Protein AF-0000000080792164 (afdb_homodimer)

Radius of gyration: 20.44 Å; Cα contacts (8 Å, |Δi|>4): 812; chains: 2; bounding box: 46×58×45 Å

Secondary structure (DSSP, 8-state):
----HHHHHHHHHHTT--EEEEEEEEEEEEE-SSSEEEEEEEETTT--EE-EEEEPPTT--HHHHHHHHHHHHH--EEEEEEEEEEEEEEEEE-TTS-EEEEEEEEEEEEEEE------STTEEEEEEEETTS--TT--HHHHHHHHHHHH--SS-EEEEE-GGG-/----HHHHHHHHHHTT--EEEEEEEEEEEEE-SSSEEEEEEEETTT--EE-EEEEPPTT--HHHHHHHHHHHHH--EEEEEEEEEEEEEEEEE-TTS-EEEEEEEEEEEEEEE------STTEEEEEEEETTS--TT--HHHHHHHHHHHH--SS-EEEEE-GGG-

Sequence (332 aa):
MTTPDFVLRLRAAIGHDPLWLIGASAIVLRPGDTGQQVLLGKRSDSGRWSSIDGIVEPGEAPEETAVRECLEETELAVEVERLVMTGVLGPIRYPNGDVCSFVDHVFRCHVTGGRAGTGDRENTAVRWFGVDTLPADIDPVVVRRIRVAVENPREVVLAGRYPEYAMTTPDFVLRLRAAIGHDPLWLIGASAIVLRPGDTGQQVLLGKRSDSGRWSSIDGIVEPGEAPEETAVRECLEETELAVEVERLVMTGVLGPIRYPNGDVCSFVDHVFRCHVTGGRAGTGDRENTAVRWFGVDTLPADIDPVVVRRIRVAVENPREVVLAGRYPEYA

Solvent-accessible surface area (backbone atoms only — not comparable to full-atom values): 17506 Å² total; per-residue (Å²): 100,79,79,52,68,71,58,51,56,49,32,74,54,54,55,49,56,77,40,66,44,46,30,15,30,30,45,36,40,45,87,46,96,93,42,51,24,34,49,30,30,24,30,58,90,78,66,38,49,35,60,43,58,46,73,43,52,81,86,51,27,48,71,55,38,27,38,51,41,34,31,48,47,26,42,25,40,53,44,79,74,44,71,37,33,39,30,26,44,43,80,42,74,45,94,89,55,40,30,38,30,29,46,38,38,34,27,27,26,34,75,75,43,71,61,84,34,58,51,38,83,36,27,78,39,59,48,76,30,44,74,89,59,59,69,90,76,43,48,67,67,47,52,53,52,47,50,46,45,71,65,52,59,74,59,58,40,77,57,34,58,40,74,93,50,107,99,78,79,52,68,70,57,52,55,49,33,75,54,55,54,50,56,78,40,65,45,46,30,16,30,30,45,37,39,45,87,47,96,91,42,52,24,33,49,33,31,25,30,58,89,78,67,39,50,35,59,42,57,47,71,44,52,81,86,50,28,48,70,56,39,26,38,51,39,34,32,47,46,26,41,25,41,50,44,78,73,45,71,38,32,37,31,26,44,42,81,42,76,44,94,89,54,41,30,38,29,28,46,37,38,33,26,28,26,34,76,75,41,71,61,85,34,57,51,39,84,36,26,77,39,60,49,77,31,42,73,89,57,61,69,90,75,42,49,67,69,48,53,52,53,47,50,46,45,71,67,52,58,73,57,59,40,77,57,35,57,39,73,94,52,106

Nearest PDB structures (foldseek):
  5ggc-assembly1_A  TM=8.180E-01  e=9.522E-09  Mycolicibacterium smegmatis MC2 155
  6m6y-assembly1_A  TM=7.552E-01  e=6.613E-09  Mycolicibacterium smegmatis MC2 155
  5xd4-assembly1_A  TM=7.369E-01  e=3.210E-08  Mycolicibacterium smegmatis MC2 155
  4mpo-assembly3_C  TM=7.022E-01  e=1.299E-07  Chlamydia trachomatis L2/434/Bu
  1kt9-assembly1_A  TM=6.769E-01  e=2.880E-06  Caenorhabditis elegans

Organism: Propionibacterium freudenreichii subsp. shermanii (strain ATCC 9614 / DSM 4902 / CIP 103027 / NCIMB 8099 / CIRM-BIA1) (NCBI:txid754252)

pLDDT: mean 95.36, std 5.68, range [58.62, 98.94]

Foldseek 3Di:
DPDDPVVVVVCVPPPQPEDEFAKEFEFEWDADPVGIKTKWFQFPVPRATATQMDTADPPGDSQRVNQVSCCQAWVFGKHFPDFAAWEKDDQDADPVGHTYIYTYTQTYMYTDDDDTDGRDPRGPDMDIDHLVGDDPPHDVVRNVSSVRSVVVDPDRHYCYHDPVHD/DPDDPVVVVVCVPPPQPEDEFAKEFEFEWDADPVGIKTKWFQFPVPRATATQMDTADPPHDSQRVNQVSCCQAWVFGKHFPDFAAWEKDDQDADPVGHTYIYTYTQTYMYTDDDDTDGRDPRGPDMDIDHLVGDDPPHDVVRNVSSVRSVVVDPDRHYCYHDPVHD

Structure (mmCIF, N/CA/C/O backbone):
data_AF-0000000080792164-model_v1
#
loop_
_entity.id
_entity.type
_entity.pdbx_description
1 polymer 'NUDIX hydrolase'
#
loop_
_atom_site.group_PDB
_atom_site.id
_atom_site.type_symbol
_atom_site.label_atom_id
_atom_site.label_alt_id
_atom_site.label_comp_id
_atom_site.label_asym_id
_atom_site.label_entity_id
_atom_site.label_seq_id
_atom_site.pdbx_PDB_ins_code
_atom_site.Cartn_x
_atom_site.Cartn_y
_atom_site.Cartn_z
_atom_site.occupancy
_atom_site.B_iso_or_equiv
_atom_site.auth_seq_id
_atom_site.auth_comp_id
_atom_site.auth_asym_id
_atom_site.auth_atom_id
_atom_site.pdbx_PDB_model_num
ATOM 1 N N . MET A 1 1 ? 8.992 16.219 10.5 1 58.69 1 MET A N 1
ATOM 2 C CA . MET A 1 1 ? 9.477 14.914 10.945 1 58.69 1 MET A CA 1
ATOM 3 C C . MET A 1 1 ? 10.836 14.609 10.336 1 58.69 1 MET A C 1
ATOM 5 O O . MET A 1 1 ? 11.133 15.023 9.211 1 58.69 1 MET A O 1
ATOM 9 N N . THR A 1 2 ? 11.695 14.25 11.234 1 74.75 2 THR A N 1
ATOM 10 C CA . THR A 1 2 ? 13.039 13.828 10.836 1 74.75 2 THR A CA 1
ATOM 11 C C . THR A 1 2 ? 12.969 12.664 9.852 1 74.75 2 THR A C 1
ATOM 13 O O . THR A 1 2 ? 12.023 11.867 9.883 1 74.75 2 THR A O 1
ATOM 16 N N . THR A 1 3 ? 13.664 12.781 8.688 1 89.56 3 THR A N 1
ATOM 17 C CA . THR A 1 3 ? 13.82 11.664 7.758 1 89.56 3 THR A CA 1
ATOM 18 C C . THR A 1 3 ? 14.055 10.359 8.516 1 89.56 3 THR A C 1
ATOM 20 O O . THR A 1 3 ? 14.898 10.297 9.406 1 89.56 3 THR A O 1
ATOM 23 N N . PRO A 1 4 ? 13.227 9.375 8.281 1 94.56 4 PRO A N 1
ATOM 24 C CA . PRO A 1 4 ? 13.422 8.102 8.969 1 94.56 4 PRO A CA 1
ATOM 25 C C . PRO A 1 4 ? 14.836 7.547 8.797 1 94.56 4 PRO A C 1
ATOM 27 O O . PRO A 1 4 ? 15.453 7.738 7.75 1 94.56 4 PRO A O 1
ATOM 30 N N . ASP A 1 5 ? 15.289 6.781 9.812 1 95.25 5 ASP A N 1
ATOM 31 C CA . ASP A 1 5 ? 16.641 6.246 9.844 1 95.25 5 ASP A CA 1
ATOM 32 C C . ASP A 1 5 ? 16.922 5.359 8.633 1 95.25 5 ASP A C 1
ATOM 34 O O . ASP A 1 5 ? 18.016 5.391 8.07 1 95.25 5 ASP A O 1
ATOM 38 N N . PHE A 1 6 ? 16.016 4.523 8.219 1 96.94 6 PHE A N 1
ATOM 39 C CA . PHE A 1 6 ? 16.281 3.611 7.113 1 96.94 6 PHE A CA 1
ATOM 40 C C . PHE A 1 6 ? 16.469 4.379 5.809 1 96.94 6 PHE A C 1
ATOM 42 O O . PHE A 1 6 ? 17.219 3.949 4.934 1 96.94 6 PHE A O 1
ATOM 49 N N . VAL A 1 7 ? 15.75 5.469 5.641 1 97.5 7 VAL A N 1
ATOM 50 C CA . VAL A 1 7 ? 15.938 6.316 4.465 1 97.5 7 VAL A CA 1
ATOM 51 C C . VAL A 1 7 ? 17.328 6.926 4.48 1 97.5 7 VAL A C 1
ATOM 53 O O . VAL A 1 7 ? 18.016 6.938 3.457 1 97.5 7 VAL A O 1
ATOM 56 N N . LEU A 1 8 ? 17.75 7.43 5.688 1 97 8 LEU A N 1
ATOM 57 C CA . LEU A 1 8 ? 19.078 8.016 5.816 1 97 8 LEU A CA 1
ATOM 58 C C . LEU A 1 8 ? 20.156 6.992 5.465 1 97 8 LEU A C 1
ATOM 60 O O . LEU A 1 8 ? 21.141 7.328 4.82 1 97 8 LEU A O 1
ATOM 64 N N . ARG A 1 9 ? 19.953 5.77 5.871 1 96.69 9 ARG A N 1
ATOM 65 C CA . ARG A 1 9 ? 20.906 4.707 5.559 1 96.69 9 ARG A CA 1
ATOM 66 C C . ARG A 1 9 ? 20.969 4.465 4.055 1 96.69 9 ARG A C 1
ATOM 68 O O . ARG A 1 9 ? 22.062 4.293 3.496 1 96.69 9 ARG A O 1
ATOM 75 N N . LEU A 1 10 ? 19.844 4.445 3.393 1 97.38 10 LEU A N 1
ATOM 76 C CA . LEU A 1 10 ? 19.812 4.277 1.943 1 97.38 10 LEU A CA 1
ATOM 77 C C . LEU A 1 10 ? 20.5 5.449 1.248 1 97.38 10 LEU A C 1
ATOM 79 O O . LEU A 1 10 ? 21.281 5.25 0.314 1 97.38 10 LEU A O 1
ATOM 83 N N . ARG A 1 11 ? 20.234 6.648 1.769 1 97.62 11 ARG A N 1
ATOM 84 C CA . ARG A 1 11 ? 20.812 7.844 1.171 1 97.62 11 ARG A CA 1
ATOM 85 C C . ARG A 1 11 ? 22.344 7.832 1.288 1 97.62 11 ARG A C 1
ATOM 87 O O . ARG A 1 11 ? 23.047 8.273 0.377 1 97.62 11 ARG A O 1
ATOM 94 N N . ALA A 1 12 ? 22.844 7.344 2.387 1 97.5 12 ALA A N 1
ATOM 95 C CA . ALA A 1 12 ? 24.297 7.246 2.582 1 97.5 12 ALA A CA 1
ATOM 96 C C . ALA A 1 12 ? 24.938 6.379 1.502 1 97.5 12 ALA A C 1
ATOM 98 O O . ALA A 1 12 ? 26.078 6.605 1.114 1 97.5 12 ALA A O 1
ATOM 99 N N . ALA A 1 13 ? 24.141 5.492 0.968 1 97.25 13 ALA A N 1
ATOM 100 C CA . ALA A 1 13 ? 24.688 4.523 0.015 1 97.25 13 ALA A CA 1
ATOM 101 C C . ALA A 1 13 ? 24.438 4.973 -1.422 1 97.25 13 ALA A C 1
ATOM 103 O O . ALA A 1 13 ? 25.281 4.762 -2.299 1 97.25 13 ALA A O 1
ATOM 104 N N . ILE A 1 14 ? 23.328 5.688 -1.708 1 97.38 14 ILE A N 1
ATOM 105 C CA . ILE A 1 14 ? 22.969 5.883 -3.105 1 97.38 14 ILE A CA 1
ATOM 106 C C . ILE A 1 14 ? 22.906 7.375 -3.424 1 97.38 14 ILE A C 1
ATOM 108 O O . ILE A 1 14 ? 22.578 7.766 -4.543 1 97.38 14 ILE A O 1
ATOM 112 N N . GLY A 1 15 ? 23.172 8.172 -2.439 1 97.31 15 GLY A N 1
ATOM 113 C CA . GLY A 1 15 ? 23.078 9.609 -2.637 1 97.31 15 GLY A CA 1
ATOM 114 C C . GLY A 1 15 ? 21.656 10.086 -2.869 1 97.31 15 GLY A C 1
ATOM 115 O O . GLY A 1 15 ? 20.766 9.781 -2.084 1 97.31 15 GLY A O 1
ATOM 116 N N . HIS A 1 16 ? 21.5 10.789 -3.982 1 97.31 16 HIS A N 1
ATOM 117 C CA . HIS A 1 16 ? 20.203 11.414 -4.246 1 97.31 16 HIS A CA 1
ATOM 118 C C . HIS A 1 16 ? 19.422 10.633 -5.289 1 97.31 16 HIS A C 1
ATOM 120 O O . HIS A 1 16 ? 18.406 11.125 -5.801 1 97.31 16 HIS A O 1
ATOM 126 N N . ASP A 1 17 ? 19.844 9.406 -5.602 1 96.75 17 ASP A N 1
ATOM 127 C CA . ASP A 1 17 ? 19.109 8.578 -6.555 1 96.75 17 ASP A CA 1
ATOM 128 C C . ASP A 1 17 ? 17.672 8.367 -6.098 1 96.75 17 ASP A C 1
ATOM 130 O O . ASP A 1 17 ? 17.391 8.367 -4.898 1 96.75 17 ASP A O 1
ATOM 134 N N . PRO A 1 18 ? 16.766 8.18 -7.012 1 97.62 18 PRO A N 1
ATOM 135 C CA . PRO A 1 18 ? 15.336 8.07 -6.68 1 97.62 18 PRO A CA 1
ATOM 136 C C . PRO A 1 18 ? 15.047 6.922 -5.711 1 97.62 18 PRO A C 1
ATOM 138 O O . PRO A 1 18 ? 15.625 5.84 -5.84 1 97.62 18 PRO A O 1
ATOM 141 N N . LEU A 1 19 ? 14.211 7.273 -4.738 1 98.19 19 LEU A N 1
ATOM 142 C CA . LEU A 1 19 ? 13.719 6.258 -3.814 1 98.19 19 LEU A CA 1
ATOM 143 C C . LEU A 1 19 ? 12.227 6.008 -4.023 1 98.19 19 LEU A C 1
ATOM 145 O O . LEU A 1 19 ? 11.461 6.945 -4.254 1 98.19 19 LEU A O 1
ATOM 149 N N . TRP A 1 20 ? 11.797 4.793 -4.008 1 98.56 20 TRP A N 1
ATOM 150 C CA . TRP A 1 20 ? 10.43 4.285 -4.07 1 98.56 20 TRP A CA 1
ATOM 151 C C . TRP A 1 20 ? 9.961 3.818 -2.697 1 98.56 20 TRP A C 1
ATOM 153 O O . TRP A 1 20 ? 10.43 2.801 -2.184 1 98.56 20 TRP A O 1
ATOM 163 N N . LEU A 1 21 ? 9.047 4.617 -2.117 1 98.69 21 LEU A N 1
ATOM 164 C CA . LEU A 1 21 ? 8.758 4.484 -0.693 1 98.69 21 LEU A CA 1
ATOM 165 C C . LEU A 1 21 ? 7.27 4.277 -0.457 1 98.69 21 LEU A C 1
ATOM 167 O O . LEU A 1 21 ? 6.477 4.293 -1.402 1 98.69 21 LEU A O 1
ATOM 171 N N . ILE A 1 22 ? 6.883 4.039 0.758 1 98.88 22 ILE A N 1
ATOM 172 C CA . ILE A 1 22 ? 5.508 3.812 1.19 1 98.88 22 ILE A CA 1
ATOM 173 C C . ILE A 1 22 ? 5.055 4.961 2.086 1 98.88 22 ILE A C 1
ATOM 175 O O . ILE A 1 22 ? 5.73 5.305 3.059 1 98.88 22 ILE A O 1
ATOM 179 N N . GLY A 1 23 ? 3.973 5.57 1.693 1 98.62 23 GLY A N 1
ATOM 180 C CA . GLY A 1 23 ? 3.428 6.664 2.48 1 98.62 23 GLY A CA 1
ATOM 181 C C . GLY A 1 23 ? 2.092 6.336 3.117 1 98.62 23 GLY A C 1
ATOM 182 O O . GLY A 1 23 ? 1.344 5.5 2.604 1 98.62 23 GLY A O 1
ATOM 183 N N . ALA A 1 24 ? 1.758 6.922 4.203 1 98.81 24 ALA A N 1
ATOM 184 C CA . ALA A 1 24 ? 0.463 6.887 4.879 1 98.81 24 ALA A CA 1
ATOM 185 C C . ALA A 1 24 ? -0.052 8.297 5.156 1 98.81 24 ALA A C 1
ATOM 187 O O . ALA A 1 24 ? 0.701 9.156 5.609 1 98.81 24 ALA A O 1
ATOM 188 N N . SER A 1 25 ? -1.26 8.523 4.867 1 98.75 25 SER A N 1
ATOM 189 C CA . SER A 1 25 ? -1.912 9.812 5.09 1 98.75 25 SER A CA 1
ATOM 190 C C . SER A 1 25 ? -3.178 9.656 5.922 1 98.75 25 SER A C 1
ATOM 192 O O . SER A 1 25 ? -4.047 8.844 5.594 1 98.75 25 SER A O 1
ATOM 194 N N . ALA A 1 26 ? -3.311 10.344 6.957 1 98.88 26 ALA A N 1
ATOM 195 C CA . ALA A 1 26 ? -4.484 10.328 7.824 1 98.88 26 ALA A CA 1
ATOM 196 C C . ALA A 1 26 ? -5.371 11.539 7.562 1 98.88 26 ALA A C 1
ATOM 198 O O . ALA A 1 26 ? -4.934 12.688 7.719 1 98.88 26 ALA A O 1
ATOM 199 N N . ILE A 1 27 ? -6.539 11.32 7.133 1 98.94 27 ILE A N 1
ATOM 200 C CA . ILE A 1 27 ? -7.562 12.352 7.07 1 98.94 27 ILE A CA 1
ATOM 201 C C . ILE A 1 27 ? -8.453 12.273 8.312 1 98.94 27 ILE A C 1
ATOM 203 O O . ILE A 1 27 ? -9.359 11.438 8.375 1 98.94 27 ILE A O 1
ATOM 207 N N . VAL A 1 28 ? -8.156 13.133 9.227 1 98.88 28 VAL A N 1
ATOM 208 C CA . VAL A 1 28 ? -8.844 13.125 10.516 1 98.88 28 VAL A CA 1
ATOM 209 C C . VAL A 1 28 ? -10.062 14.047 10.469 1 98.88 28 VAL A C 1
ATOM 211 O O . VAL A 1 28 ? -9.922 15.258 10.266 1 98.88 28 VAL A O 1
ATOM 214 N N . LEU A 1 29 ? -11.188 13.492 10.641 1 98.75 29 LEU A N 1
ATOM 215 C CA . LEU A 1 29 ? -12.445 14.227 10.516 1 98.75 29 LEU A CA 1
ATOM 216 C C . LEU A 1 29 ? -13.172 14.289 11.852 1 98.75 29 LEU A C 1
ATOM 218 O O . LEU A 1 29 ? -13.047 13.375 12.68 1 98.75 29 LEU A O 1
ATOM 222 N N . ARG A 1 30 ? -13.859 15.289 12.023 1 97.75 30 ARG A N 1
ATOM 223 C CA . ARG A 1 30 ? -14.758 15.422 13.164 1 97.75 30 ARG A CA 1
ATOM 224 C C . ARG A 1 30 ? -16 16.234 12.789 1 97.75 30 ARG A C 1
ATOM 226 O O . ARG A 1 30 ? -15.984 17 11.828 1 97.75 30 ARG A O 1
ATOM 233 N N . PRO A 1 31 ? -17.078 16 13.547 1 96.44 31 PRO A N 1
ATOM 234 C CA . PRO A 1 31 ? -18.234 16.875 13.328 1 96.44 31 PRO A CA 1
ATOM 235 C C . PRO A 1 31 ? -18 18.297 13.797 1 96.44 31 PRO A C 1
ATOM 237 O O . PRO A 1 31 ? -17.344 18.531 14.812 1 96.44 31 PRO A O 1
ATOM 240 N N . GLY A 1 32 ? -18.391 19.297 12.961 1 93.75 32 GLY A N 1
ATOM 241 C CA . GLY A 1 32 ? -18.391 20.703 13.344 1 93.75 32 GLY A CA 1
ATOM 242 C C . GLY A 1 32 ? -19.766 21.328 13.367 1 93.75 32 GLY A C 1
ATOM 243 O O . GLY A 1 32 ? -20.766 20.656 13.078 1 93.75 32 GLY A O 1
ATOM 244 N N . ASP A 1 33 ? -19.781 22.562 13.734 1 90.94 33 ASP A N 1
ATOM 245 C CA . ASP A 1 33 ? -21.047 23.266 13.883 1 90.94 33 ASP A CA 1
ATOM 246 C C . ASP A 1 33 ? -21.766 23.391 12.539 1 90.94 33 ASP A C 1
ATOM 248 O O . ASP A 1 33 ? -22.984 23.281 12.469 1 90.94 33 ASP A O 1
ATOM 252 N N . THR A 1 34 ? -21.047 23.609 11.43 1 91.44 34 THR A N 1
ATOM 253 C CA . THR A 1 34 ? -21.656 23.875 10.133 1 91.44 34 THR A CA 1
ATOM 254 C C . THR A 1 34 ? -21.406 22.719 9.172 1 91.44 34 THR A C 1
ATOM 256 O O . THR A 1 34 ? -21.781 22.781 7.996 1 91.44 34 THR A O 1
ATOM 259 N N . GLY A 1 35 ? -20.766 21.734 9.664 1 93.94 35 GLY A N 1
ATOM 260 C CA . GLY A 1 35 ? -20.438 20.594 8.828 1 93.94 35 GLY A CA 1
ATOM 261 C C . GLY A 1 35 ? -19.172 19.875 9.281 1 93.94 35 GLY A C 1
ATOM 262 O O . GLY A 1 35 ? -18.625 20.188 10.336 1 93.94 35 GLY A O 1
ATOM 263 N N . GLN A 1 36 ? -18.766 18.969 8.508 1 97.19 36 GLN A N 1
ATOM 264 C CA . GLN A 1 36 ? -17.578 18.188 8.852 1 97.19 36 GLN A CA 1
ATOM 265 C C . GLN A 1 36 ? -16.312 19.031 8.773 1 97.19 36 GLN A C 1
ATOM 267 O O . GLN A 1 36 ? -16.172 19.875 7.898 1 97.19 36 GLN A O 1
ATOM 272 N N . GLN A 1 37 ? -15.438 18.766 9.688 1 98.5 37 GLN A N 1
ATOM 273 C CA . GLN A 1 37 ? -14.141 19.438 9.695 1 98.5 37 GLN A CA 1
ATOM 274 C C . GLN A 1 37 ? -13 18.438 9.5 1 98.5 37 GLN A C 1
ATOM 276 O O . GLN A 1 37 ? -13.156 17.25 9.797 1 98.5 37 GLN A O 1
ATOM 281 N N . VAL A 1 38 ? -11.922 18.922 8.984 1 98.75 38 VAL A N 1
ATOM 282 C CA . VAL A 1 38 ? -10.719 18.125 8.773 1 98.75 38 VAL A CA 1
ATOM 283 C C . VAL A 1 38 ? -9.531 18.781 9.461 1 98.75 38 VAL A C 1
ATOM 285 O O . VAL A 1 38 ? -9.398 20.016 9.445 1 98.75 38 VAL A O 1
ATOM 288 N N . LEU A 1 39 ? -8.656 17.984 10.102 1 98.44 39 LEU A N 1
ATOM 289 C CA . LEU A 1 39 ? -7.43 18.453 10.734 1 98.44 39 LEU A CA 1
ATOM 290 C C . LEU A 1 39 ? -6.316 18.609 9.703 1 98.44 39 LEU A C 1
ATOM 292 O O . LEU A 1 39 ? -6.043 17.703 8.93 1 98.44 39 LEU A O 1
ATOM 296 N N . LEU A 1 40 ? -5.727 19.797 9.633 1 98.12 40 LEU A N 1
ATOM 297 C CA . LEU A 1 40 ? -4.57 20.031 8.781 1 98.12 40 LEU A CA 1
ATOM 298 C C . LEU A 1 40 ? -3.396 20.578 9.586 1 98.12 40 LEU A C 1
ATOM 300 O O . LEU A 1 40 ? -3.594 21.219 10.625 1 98.12 40 LEU A O 1
ATOM 304 N N . GLY A 1 41 ? -2.229 20.266 9.141 1 96.31 41 GLY A N 1
ATOM 305 C CA . GLY A 1 41 ? -1.003 20.859 9.664 1 96.31 41 GLY A CA 1
ATOM 306 C C . GLY A 1 41 ? -0.326 21.797 8.688 1 96.31 41 GLY A C 1
ATOM 307 O O . GLY A 1 41 ? -0.286 21.531 7.488 1 96.31 41 GLY A O 1
ATOM 308 N N . LYS A 1 42 ? 0.159 22.859 9.227 1 95.06 42 LYS A N 1
ATOM 309 C CA . LYS A 1 42 ? 0.95 23.781 8.414 1 95.06 42 LYS A CA 1
ATOM 310 C C . LYS A 1 42 ? 2.418 23.359 8.391 1 95.06 42 LYS A C 1
ATOM 312 O O . LYS A 1 42 ? 3.113 23.453 9.406 1 95.06 42 LYS A O 1
ATOM 317 N N . ARG A 1 43 ? 2.871 22.984 7.191 1 91.56 43 ARG A N 1
ATOM 318 C CA . ARG A 1 43 ? 4.227 22.469 7.066 1 91.56 43 ARG A CA 1
ATOM 319 C C . ARG A 1 43 ? 5.262 23.547 7.348 1 91.56 43 ARG A C 1
ATOM 321 O O . ARG A 1 43 ? 5.145 24.672 6.852 1 91.56 43 ARG A O 1
ATOM 328 N N . SER A 1 44 ? 6.32 23.172 8.062 1 89.69 44 SER A N 1
ATOM 329 C CA . SER A 1 44 ? 7.375 24.109 8.422 1 89.69 44 SER A CA 1
ATOM 330 C C . SER A 1 44 ? 8.25 24.453 7.219 1 89.69 44 SER A C 1
ATOM 332 O O . SER A 1 44 ? 8.789 25.547 7.125 1 89.69 44 SER A O 1
ATOM 334 N N . ASP A 1 45 ? 8.375 23.516 6.332 1 84.44 45 ASP A N 1
ATOM 335 C CA . ASP A 1 45 ? 9.32 23.672 5.227 1 84.44 45 ASP A CA 1
ATOM 336 C C . ASP A 1 45 ? 8.703 24.5 4.102 1 84.44 45 ASP A C 1
ATOM 338 O O . ASP A 1 45 ? 9.414 25.188 3.365 1 84.44 45 ASP A O 1
ATOM 342 N N . SER A 1 46 ? 7.398 24.469 3.93 1 86 46 SER A N 1
ATOM 343 C CA . SER A 1 46 ? 6.777 25.109 2.777 1 86 46 SER A CA 1
ATOM 344 C C . SER A 1 46 ? 5.781 26.188 3.215 1 86 46 SER A C 1
ATOM 346 O O . SER A 1 46 ? 5.402 27.047 2.422 1 86 46 SER A O 1
ATOM 348 N N . GLY A 1 47 ? 5.262 26 4.469 1 90 47 GLY A N 1
ATOM 349 C CA . GLY A 1 47 ? 4.242 26.906 4.965 1 90 47 GLY A CA 1
ATOM 350 C C . GLY A 1 47 ? 2.855 26.594 4.43 1 90 47 GLY A C 1
ATOM 351 O O . GLY A 1 47 ? 1.923 27.391 4.613 1 90 47 GLY A O 1
ATOM 352 N N . ARG A 1 48 ? 2.77 25.484 3.797 1 92.94 48 ARG A N 1
ATOM 353 C CA . ARG A 1 48 ? 1.483 25.094 3.229 1 92.94 48 ARG A CA 1
ATOM 354 C C . ARG A 1 48 ? 0.745 24.141 4.156 1 92.94 48 ARG A C 1
ATOM 356 O O . ARG A 1 48 ? 1.37 23.328 4.855 1 92.94 48 ARG A O 1
ATOM 363 N N . TRP A 1 49 ? -0.558 24.281 4.121 1 96.25 49 TRP A N 1
ATOM 364 C CA . TRP A 1 49 ? -1.383 23.328 4.863 1 96.25 49 TRP A CA 1
ATOM 365 C C . TRP A 1 49 ? -1.445 21.984 4.145 1 96.25 49 TRP A C 1
ATOM 367 O O . TRP A 1 49 ? -1.554 21.922 2.918 1 96.25 49 TRP A O 1
ATOM 377 N N . SER A 1 50 ? -1.364 20.953 4.914 1 96.69 50 SER A N 1
ATOM 378 C CA . SER A 1 50 ? -1.39 19.609 4.359 1 96.69 50 SER A CA 1
ATOM 379 C C . SER A 1 50 ? -2.051 18.625 5.324 1 96.69 50 SER A C 1
ATOM 381 O O . SER A 1 50 ? -2.266 18.953 6.492 1 96.69 50 SER A O 1
ATOM 383 N N . SER A 1 51 ? -2.449 17.484 4.812 1 97.56 51 SER A N 1
ATOM 384 C CA . SER A 1 51 ? -2.906 16.406 5.68 1 97.56 51 SER A CA 1
ATOM 385 C C . SER A 1 51 ? -1.768 15.875 6.547 1 97.56 51 SER A C 1
ATOM 387 O O . SER A 1 51 ? -0.608 16.25 6.352 1 97.56 51 SER A O 1
ATOM 389 N N . ILE A 1 52 ? -2.086 15.109 7.547 1 97.31 52 ILE A N 1
ATOM 390 C CA . ILE A 1 52 ? -1.097 14.445 8.391 1 97.31 52 ILE A CA 1
ATOM 391 C C . ILE A 1 52 ? -0.565 13.203 7.684 1 97.31 52 ILE A C 1
ATOM 393 O O . ILE A 1 52 ? -1.32 12.266 7.41 1 97.31 52 ILE A O 1
ATOM 397 N N . ASP A 1 53 ? 0.668 13.219 7.375 1 96.31 53 ASP A N 1
ATOM 398 C CA . ASP A 1 53 ? 1.239 12.148 6.562 1 96.31 53 ASP A CA 1
ATOM 399 C C . ASP A 1 53 ? 2.623 11.75 7.07 1 96.31 53 ASP A C 1
ATOM 401 O O . ASP A 1 53 ? 3.221 12.461 7.883 1 96.31 53 ASP A O 1
ATOM 405 N N . GLY A 1 54 ? 3.145 10.633 6.566 1 96.69 54 GLY A N 1
ATOM 406 C CA . GLY A 1 54 ? 4.508 10.219 6.852 1 96.69 54 GLY A CA 1
ATOM 407 C C . GLY A 1 54 ? 4.922 8.969 6.094 1 96.69 54 GLY A C 1
ATOM 408 O O . GLY A 1 54 ? 4.102 8.359 5.402 1 96.69 54 GLY A O 1
ATOM 409 N N . ILE A 1 55 ? 6.152 8.711 6.191 1 98.19 55 ILE A N 1
ATOM 410 C CA . ILE A 1 55 ? 6.734 7.527 5.559 1 98.19 55 ILE A CA 1
ATOM 411 C C . ILE A 1 55 ? 6.516 6.305 6.449 1 98.19 55 ILE A C 1
ATOM 413 O O . ILE A 1 55 ? 6.695 6.379 7.668 1 98.19 55 ILE A O 1
ATOM 417 N N . VAL A 1 56 ? 6.086 5.223 5.875 1 98.75 56 VAL A N 1
ATOM 418 C CA . VAL A 1 56 ? 5.891 3.973 6.602 1 98.75 56 VAL A CA 1
ATOM 419 C C . VAL A 1 56 ? 7.242 3.328 6.898 1 98.75 56 VAL A C 1
ATOM 421 O O . VAL A 1 56 ? 8.016 3.051 5.98 1 98.75 56 VAL A O 1
ATOM 424 N N . GLU A 1 57 ? 7.535 3.1 8.148 1 97.94 57 GLU A N 1
ATOM 425 C CA . GLU A 1 57 ? 8.797 2.486 8.539 1 97.94 57 GLU A CA 1
ATOM 426 C C . GLU A 1 57 ? 8.789 0.983 8.281 1 97.94 57 GLU A C 1
ATOM 428 O O . GLU A 1 57 ? 7.734 0.348 8.328 1 97.94 57 GLU A O 1
ATOM 433 N N . PRO A 1 58 ? 9.953 0.461 8.016 1 97.56 58 PRO A N 1
ATOM 434 C CA . PRO A 1 58 ? 10.008 -0.982 7.777 1 97.56 58 PRO A CA 1
ATOM 435 C C . PRO A 1 58 ? 9.367 -1.796 8.898 1 97.56 58 PRO A C 1
ATOM 437 O O . PRO A 1 58 ? 9.68 -1.582 10.07 1 97.56 58 PRO A O 1
ATOM 440 N N . GLY A 1 59 ? 8.43 -2.697 8.492 1 96.31 59 GLY A N 1
ATOM 441 C CA . GLY A 1 59 ? 7.789 -3.57 9.461 1 96.31 59 GLY A CA 1
ATOM 442 C C . GLY A 1 59 ? 6.508 -2.99 10.031 1 96.31 59 GLY A C 1
ATOM 443 O O . GLY A 1 59 ? 5.738 -3.695 10.688 1 96.31 59 GLY A O 1
ATOM 444 N N . GLU A 1 60 ? 6.266 -1.775 9.82 1 97.38 60 GLU A N 1
ATOM 445 C CA . GLU A 1 60 ? 5.059 -1.099 10.297 1 97.38 60 GLU A CA 1
ATOM 446 C C . GLU A 1 60 ? 3.949 -1.155 9.25 1 97.38 60 GLU A C 1
ATOM 448 O O . GLU A 1 60 ? 4.199 -0.953 8.062 1 97.38 60 GLU A O 1
ATOM 453 N N . ALA A 1 61 ? 2.758 -1.482 9.734 1 98.56 61 ALA A N 1
ATOM 454 C CA . ALA A 1 61 ? 1.636 -1.393 8.805 1 98.56 61 ALA A CA 1
ATOM 455 C C . ALA A 1 61 ? 1.258 0.062 8.539 1 98.56 61 ALA A C 1
ATOM 457 O O . ALA A 1 61 ? 1.343 0.905 9.438 1 98.56 61 ALA A O 1
ATOM 458 N N . PRO A 1 62 ? 0.802 0.387 7.324 1 98.88 62 PRO A N 1
ATOM 459 C CA . PRO A 1 62 ? 0.483 1.778 6.992 1 98.88 62 PRO A CA 1
ATOM 460 C C . PRO A 1 62 ? -0.535 2.393 7.953 1 98.88 62 PRO A C 1
ATOM 462 O O . PRO A 1 62 ? -0.436 3.576 8.289 1 98.88 62 PRO A O 1
ATOM 465 N N . GLU A 1 63 ? -1.505 1.587 8.398 1 98.88 63 GLU A N 1
ATOM 466 C CA . GLU A 1 63 ? -2.506 2.123 9.312 1 98.88 63 GLU A CA 1
ATOM 467 C C . GLU A 1 63 ? -1.882 2.486 10.656 1 98.88 63 GLU A C 1
ATOM 469 O O . GLU A 1 63 ? -2.316 3.436 11.312 1 98.88 63 GLU A O 1
ATOM 474 N N . GLU A 1 64 ? -0.878 1.723 11.07 1 98.69 64 GLU A N 1
ATOM 475 C CA . GLU A 1 64 ? -0.154 2.045 12.297 1 98.69 64 GLU A CA 1
ATOM 476 C C . GLU A 1 64 ? 0.646 3.334 12.148 1 98.69 64 GLU A C 1
ATOM 478 O O . GLU A 1 64 ? 0.731 4.133 13.078 1 98.69 64 GLU A O 1
ATOM 483 N N . THR A 1 65 ? 1.205 3.498 11 1 98.56 65 THR A N 1
ATOM 484 C CA . THR A 1 65 ? 1.947 4.719 10.711 1 98.56 65 THR A CA 1
ATOM 485 C C . THR A 1 65 ? 1.029 5.938 10.766 1 98.56 65 THR A C 1
ATOM 487 O O . THR A 1 65 ? 1.396 6.969 11.336 1 98.56 65 THR A O 1
ATOM 490 N N . ALA A 1 66 ? -0.194 5.816 10.18 1 98.69 66 ALA A N 1
ATOM 491 C CA . ALA A 1 66 ? -1.153 6.918 10.203 1 98.69 66 ALA A CA 1
ATOM 492 C C . ALA A 1 66 ? -1.452 7.355 11.633 1 98.69 66 ALA A C 1
ATOM 494 O O . ALA A 1 66 ? -1.443 8.555 11.938 1 98.69 66 ALA A O 1
ATOM 495 N N . VAL A 1 67 ? -1.632 6.383 12.484 1 98.69 67 VAL A N 1
ATOM 496 C CA . VAL A 1 67 ? -1.951 6.66 13.883 1 98.69 67 VAL A CA 1
ATOM 497 C C . VAL A 1 67 ? -0.742 7.285 14.57 1 98.69 67 VAL A C 1
ATOM 499 O O . VAL A 1 67 ? -0.87 8.305 15.258 1 98.69 67 VAL A O 1
ATOM 502 N N . ARG A 1 68 ? 0.458 6.711 14.391 1 97.75 68 ARG A N 1
ATOM 503 C CA . ARG A 1 68 ? 1.688 7.203 15 1 97.75 68 ARG A CA 1
ATOM 504 C C . ARG A 1 68 ? 1.98 8.633 14.57 1 97.75 68 ARG A C 1
ATOM 506 O O . ARG A 1 68 ? 2.289 9.492 15.398 1 97.75 68 ARG A O 1
ATOM 51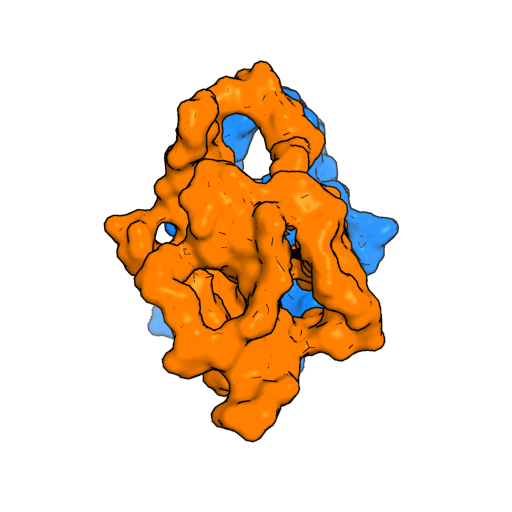3 N N . GLU A 1 69 ? 1.863 8.914 13.25 1 97.5 69 GLU A N 1
ATOM 514 C CA . GLU A 1 69 ? 2.162 10.242 12.719 1 97.5 69 GLU A CA 1
ATOM 515 C C . GLU A 1 69 ? 1.192 11.289 13.266 1 97.5 69 GLU A C 1
ATOM 517 O O . GLU A 1 69 ? 1.574 12.438 13.5 1 97.5 69 GLU A O 1
ATOM 522 N N . CYS A 1 70 ? -0.109 10.906 13.422 1 97.62 70 CYS A N 1
ATOM 523 C CA . CYS A 1 70 ? -1.074 11.836 13.992 1 97.62 70 CYS A CA 1
ATOM 524 C C . CYS A 1 70 ? -0.675 12.234 15.406 1 97.62 70 CYS A C 1
ATOM 526 O O . CYS A 1 70 ? -0.719 13.414 15.766 1 97.62 70 CYS A O 1
ATOM 528 N N . LEU A 1 71 ? -0.25 11.219 16.188 1 97.12 71 LEU A N 1
ATOM 529 C CA . LEU A 1 71 ? 0.179 11.508 17.547 1 97.12 71 LEU A CA 1
ATOM 530 C C . LEU A 1 71 ? 1.431 12.375 17.547 1 97.12 71 LEU A C 1
ATOM 532 O O . LEU A 1 71 ? 1.5 13.367 18.281 1 97.12 71 LEU A O 1
ATOM 536 N N . GLU A 1 72 ? 2.445 12.055 16.75 1 95.81 72 GLU A N 1
ATOM 537 C CA . GLU A 1 72 ? 3.725 12.75 16.703 1 95.81 72 GLU A CA 1
ATOM 538 C C . GLU A 1 72 ? 3.551 14.188 16.203 1 95.81 72 GLU A C 1
ATOM 540 O O . GLU A 1 72 ? 4.152 15.117 16.75 1 95.81 72 GLU A O 1
ATOM 545 N N . GLU A 1 73 ? 2.666 14.383 15.203 1 95.81 73 GLU A N 1
ATOM 546 C CA . GLU A 1 73 ? 2.586 15.68 14.531 1 95.81 73 GLU A CA 1
ATOM 547 C C . GLU A 1 73 ? 1.546 16.578 15.188 1 95.81 73 GLU A C 1
ATOM 549 O O . GLU A 1 73 ? 1.647 17.812 15.125 1 95.81 73 GLU A O 1
ATOM 554 N N . THR A 1 74 ? 0.46 16 15.875 1 96.25 74 THR A N 1
ATOM 555 C CA . THR A 1 74 ? -0.676 16.828 16.281 1 96.25 74 THR A CA 1
ATOM 556 C C . THR A 1 74 ? -1.022 16.578 17.75 1 96.25 74 THR A C 1
ATOM 558 O O . THR A 1 74 ? -1.878 17.266 18.312 1 96.25 74 THR A O 1
ATOM 561 N N . GLU A 1 75 ? -0.404 15.555 18.406 1 95.69 75 GLU A N 1
ATOM 562 C CA . GLU A 1 75 ? -0.642 15.18 19.797 1 95.69 75 GLU A CA 1
ATOM 563 C C . GLU A 1 75 ? -2.023 14.555 19.969 1 95.69 75 GLU A C 1
ATOM 565 O O . GLU A 1 75 ? -2.475 14.336 21.094 1 95.69 75 GLU A O 1
ATOM 570 N N . LEU A 1 76 ? -2.701 14.289 18.891 1 97.12 76 LEU A N 1
ATOM 571 C CA . LEU A 1 76 ? -4.027 13.68 18.953 1 97.12 76 LEU A CA 1
ATOM 572 C C . LEU A 1 76 ? -3.932 12.164 18.859 1 97.12 76 LEU A C 1
ATOM 574 O O . LEU A 1 76 ? -3.176 11.641 18.031 1 97.12 76 LEU A O 1
ATOM 578 N N . ALA A 1 77 ? -4.609 11.477 19.719 1 98.12 77 ALA A N 1
ATOM 579 C CA . ALA A 1 77 ? -4.887 10.055 19.516 1 98.12 77 ALA A CA 1
ATOM 580 C C . ALA A 1 77 ? -6.039 9.844 18.547 1 98.12 77 ALA A C 1
ATOM 582 O O . ALA A 1 77 ? -7.09 10.477 18.672 1 98.12 77 ALA A O 1
ATOM 583 N N . VAL A 1 78 ? -5.824 9.016 17.516 1 98.62 78 VAL A N 1
ATOM 584 C CA . VAL A 1 78 ? -6.863 8.766 16.516 1 98.62 78 VAL A CA 1
ATOM 585 C C . VAL A 1 78 ? -7.031 7.262 16.312 1 98.62 78 VAL A C 1
ATOM 587 O O . VAL A 1 78 ? -6.184 6.473 16.734 1 98.62 78 VAL A O 1
ATOM 590 N N . GLU A 1 79 ? -8.117 6.93 15.789 1 98.75 79 GLU A N 1
ATOM 591 C CA . GLU A 1 79 ? -8.367 5.582 15.281 1 98.75 79 GLU A CA 1
ATOM 592 C C . GLU A 1 79 ? -8.625 5.594 13.781 1 98.75 79 GLU A C 1
ATOM 594 O O . GLU A 1 79 ? -9.305 6.484 13.266 1 98.75 79 GLU A O 1
ATOM 599 N N . VAL A 1 80 ? -7.98 4.684 13.109 1 98.75 80 VAL A N 1
ATOM 600 C CA . VAL A 1 80 ? -8.242 4.477 11.688 1 98.75 80 VAL A CA 1
ATOM 601 C C . VAL A 1 80 ? -9.617 3.834 11.508 1 98.75 80 VAL A C 1
ATOM 603 O O . VAL A 1 80 ? -9.906 2.793 12.102 1 98.75 80 VAL A O 1
ATOM 606 N N . GLU A 1 81 ? -10.453 4.473 10.742 1 9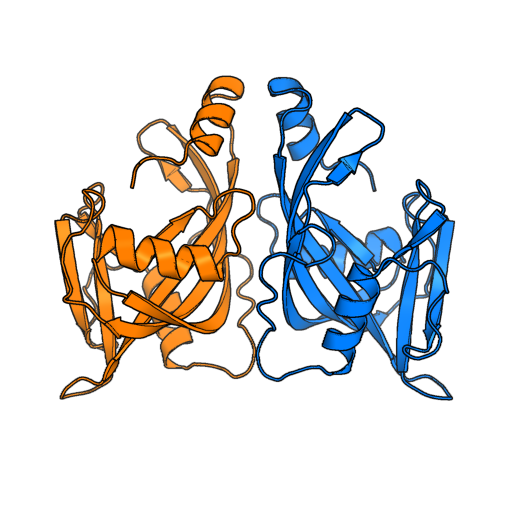8.38 81 GLU A N 1
ATOM 607 C CA . GLU A 1 81 ? -11.742 3.883 10.398 1 98.38 81 GLU A CA 1
ATOM 608 C C . GLU A 1 81 ? -11.617 2.924 9.227 1 98.38 81 GLU A C 1
ATOM 610 O O . GLU A 1 81 ? -12.102 1.791 9.281 1 98.38 81 GLU A O 1
ATOM 615 N N . ARG A 1 82 ? -10.961 3.326 8.18 1 97.88 82 ARG A N 1
ATOM 616 C CA . ARG A 1 82 ? -10.797 2.484 7 1 97.88 82 ARG A CA 1
ATOM 617 C C . ARG A 1 82 ? -9.797 3.098 6.027 1 97.88 82 ARG A C 1
ATOM 619 O O . ARG A 1 82 ? -9.523 4.297 6.082 1 97.88 82 ARG A O 1
ATOM 626 N N . LEU A 1 83 ? -9.18 2.314 5.223 1 98.88 83 LEU A N 1
ATOM 627 C CA . LEU A 1 83 ? -8.453 2.736 4.031 1 98.88 83 LEU A CA 1
ATOM 628 C C . LEU A 1 83 ? -9.422 3.186 2.939 1 98.88 83 LEU A C 1
ATOM 630 O O . LEU A 1 83 ? -10.312 2.432 2.547 1 98.88 83 LEU A O 1
ATOM 634 N N . VAL A 1 84 ? -9.227 4.426 2.396 1 98.75 84 VAL A N 1
ATOM 635 C CA . VAL A 1 84 ? -10.258 4.914 1.488 1 98.75 84 VAL A CA 1
ATOM 636 C C . VAL A 1 84 ? -9.664 5.129 0.099 1 98.75 84 VAL A C 1
ATOM 638 O O . VAL A 1 84 ? -10.391 5.223 -0.89 1 98.75 84 VAL A O 1
ATOM 641 N N . MET A 1 85 ? -8.344 5.18 -0.009 1 98.75 85 MET A N 1
ATOM 642 C CA . MET A 1 85 ? -7.727 5.434 -1.307 1 98.75 85 MET A CA 1
ATOM 643 C C . MET A 1 85 ? -6.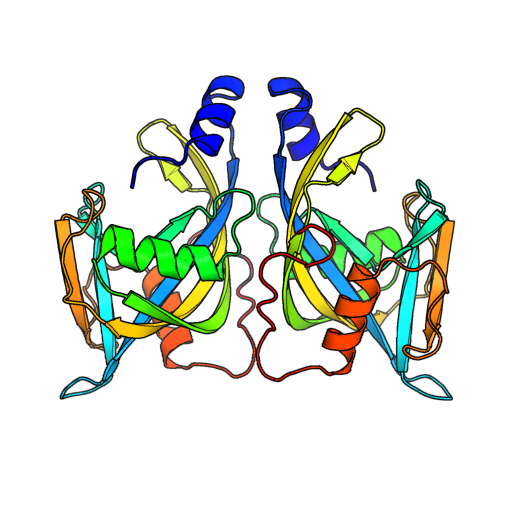262 5.008 -1.304 1 98.75 85 MET A C 1
ATOM 645 O O . MET A 1 85 ? -5.562 5.176 -0.302 1 98.75 85 MET A O 1
ATOM 649 N N . THR A 1 86 ? -5.82 4.445 -2.326 1 98.88 86 THR A N 1
ATOM 650 C CA . THR A 1 86 ? -4.402 4.297 -2.635 1 98.88 86 THR A CA 1
ATOM 651 C C . THR A 1 86 ? -4.051 5.023 -3.93 1 98.88 86 THR A C 1
ATOM 653 O O . THR A 1 86 ? -4.914 5.234 -4.781 1 98.88 86 THR A O 1
ATOM 656 N N . GLY A 1 87 ? -2.852 5.434 -4.051 1 98.5 87 GLY A N 1
ATOM 657 C CA . GLY A 1 87 ? -2.379 6.105 -5.254 1 98.5 87 GLY A CA 1
ATOM 658 C C . GLY A 1 87 ? -0.871 6.266 -5.289 1 98.5 87 GLY A C 1
ATOM 659 O O . GLY A 1 87 ? -0.179 5.918 -4.332 1 98.5 87 GLY A O 1
ATOM 660 N N . VAL A 1 88 ? -0.366 6.742 -6.387 1 98.56 88 VAL A N 1
ATOM 661 C CA . VAL A 1 88 ? 1.065 6.938 -6.586 1 98.56 88 VAL A CA 1
ATOM 662 C C . VAL A 1 88 ? 1.381 8.43 -6.641 1 98.56 88 VAL A C 1
ATOM 664 O O . VAL A 1 88 ? 0.752 9.18 -7.391 1 98.56 88 VAL A O 1
ATOM 667 N N . LEU A 1 89 ? 2.357 8.781 -5.781 1 96.69 89 LEU A N 1
ATOM 668 C CA . LEU A 1 89 ? 2.834 10.156 -5.691 1 96.69 89 LEU A CA 1
ATOM 669 C C . LEU A 1 89 ? 4.25 10.281 -6.238 1 96.69 89 LEU A C 1
ATOM 671 O O . LEU A 1 89 ? 5.102 9.43 -5.965 1 96.69 89 LEU A O 1
ATOM 675 N N . GLY A 1 90 ? 4.488 11.484 -6.895 1 95.19 90 GLY A N 1
ATOM 676 C CA . GLY A 1 90 ? 5.844 11.805 -7.312 1 95.19 90 GLY A CA 1
ATOM 677 C C . GLY A 1 90 ? 6.09 11.539 -8.789 1 95.19 90 GLY A C 1
ATOM 678 O O . GLY A 1 90 ? 5.152 11.266 -9.539 1 95.19 90 GLY A O 1
ATOM 679 N N . PRO A 1 91 ? 7.301 11.719 -9.195 1 96.31 91 PRO A N 1
ATOM 680 C CA . PRO A 1 91 ? 8.445 12 -8.328 1 96.31 91 PRO A CA 1
ATOM 681 C C . PRO A 1 91 ? 8.398 13.391 -7.703 1 96.31 91 PRO A C 1
ATOM 683 O O . PRO A 1 91 ? 7.938 14.336 -8.344 1 96.31 91 PRO A O 1
ATOM 686 N N . ILE A 1 92 ? 8.789 13.469 -6.391 1 94.19 92 ILE A N 1
ATOM 687 C CA . ILE A 1 92 ? 8.953 14.719 -5.66 1 94.19 92 ILE A CA 1
ATOM 688 C C . ILE A 1 92 ? 10.438 15.016 -5.473 1 94.19 92 ILE A C 1
ATOM 690 O O . ILE A 1 92 ? 11.188 14.164 -4.984 1 94.19 92 ILE A O 1
ATOM 694 N N . ARG A 1 93 ? 10.867 16.156 -5.922 1 94.5 93 ARG A N 1
ATOM 695 C CA . ARG A 1 93 ? 12.234 16.609 -5.699 1 94.5 93 ARG A CA 1
ATOM 696 C C . ARG A 1 93 ? 12.305 17.578 -4.527 1 94.5 93 ARG A C 1
ATOM 698 O O . ARG A 1 93 ? 11.656 18.625 -4.547 1 94.5 93 ARG A O 1
ATOM 705 N N . TYR A 1 94 ? 13.117 17.219 -3.559 1 92.75 94 TYR A N 1
ATOM 706 C CA . TYR A 1 94 ? 13.25 18.031 -2.355 1 92.75 94 TYR A CA 1
ATOM 707 C C . TYR A 1 94 ? 14.383 19.031 -2.5 1 92.75 94 TYR A C 1
ATOM 709 O O . TYR A 1 94 ? 15.234 18.906 -3.383 1 92.75 94 TYR A O 1
ATOM 717 N N . PRO A 1 95 ? 14.406 20.031 -1.679 1 91.12 95 PRO A N 1
ATOM 718 C CA . PRO A 1 95 ? 15.43 21.078 -1.793 1 91.12 95 PRO A CA 1
ATOM 719 C C . PRO A 1 95 ? 16.844 20.547 -1.659 1 91.12 95 PRO A C 1
ATOM 721 O O . PRO A 1 95 ? 17.781 21.078 -2.266 1 91.12 95 PRO A O 1
ATOM 724 N N . ASN A 1 96 ? 17.078 19.531 -0.982 1 93.06 96 ASN A N 1
ATOM 725 C CA . ASN A 1 96 ? 18.406 18.969 -0.762 1 93.06 96 ASN A CA 1
ATOM 726 C C . ASN A 1 96 ? 18.844 18.078 -1.928 1 93.06 96 ASN A C 1
ATOM 728 O O . ASN A 1 96 ? 19.922 17.5 -1.903 1 93.06 96 ASN A O 1
ATOM 732 N N . GLY A 1 97 ? 17.906 17.906 -2.896 1 96 97 GLY A N 1
ATOM 733 C CA . GLY A 1 97 ? 18.266 17.141 -4.086 1 96 97 GLY A CA 1
ATOM 734 C C . GLY A 1 97 ? 17.688 15.742 -4.078 1 96 97 GLY A C 1
ATOM 735 O O . GLY A 1 97 ? 17.703 15.047 -5.098 1 96 97 GLY A O 1
ATOM 736 N N . ASP A 1 98 ? 17.125 15.297 -2.963 1 96.25 98 ASP A N 1
ATOM 737 C CA . ASP A 1 98 ? 16.531 13.969 -2.869 1 96.25 98 ASP A CA 1
ATOM 738 C C . ASP A 1 98 ? 15.312 13.844 -3.771 1 96.25 98 ASP A C 1
ATOM 740 O O . ASP A 1 98 ? 14.547 14.797 -3.924 1 96.25 98 ASP A O 1
ATOM 744 N N . VAL A 1 99 ? 15.164 12.703 -4.367 1 97 99 VAL A N 1
ATOM 745 C CA . VAL A 1 99 ? 14 12.391 -5.195 1 97 99 VAL A CA 1
ATOM 746 C C . VAL A 1 99 ? 13.281 11.172 -4.629 1 97 99 VAL A C 1
ATOM 748 O O . VAL A 1 99 ? 13.906 10.148 -4.348 1 97 99 VAL A O 1
ATOM 751 N N . CYS A 1 100 ? 11.969 11.32 -4.402 1 97.25 100 CYS A N 1
ATOM 752 C CA . CYS A 1 100 ? 11.18 10.227 -3.863 1 97.25 100 CYS A CA 1
ATOM 753 C C . CYS A 1 100 ? 9.852 10.086 -4.605 1 97.25 100 CYS A C 1
ATOM 755 O O . CYS A 1 100 ? 9.281 11.086 -5.051 1 97.25 100 CYS A O 1
ATOM 757 N N . SER A 1 101 ? 9.414 8.93 -4.793 1 98.06 101 SER A N 1
ATOM 758 C CA . SER A 1 101 ? 8.039 8.57 -5.137 1 98.06 101 SER A CA 1
ATOM 759 C C . SER A 1 101 ? 7.434 7.645 -4.086 1 98.06 101 SER A C 1
ATOM 761 O O . SER A 1 101 ? 8.156 7.016 -3.312 1 98.06 101 SER A O 1
ATOM 763 N N . PHE A 1 102 ? 6.09 7.648 -4.055 1 98.44 102 PHE A N 1
ATOM 764 C CA . PHE A 1 102 ? 5.426 6.918 -2.982 1 98.44 102 PHE A CA 1
ATOM 765 C C . PHE A 1 102 ? 4.199 6.18 -3.51 1 98.44 102 PHE A C 1
ATOM 767 O O . PHE A 1 102 ? 3.502 6.676 -4.398 1 98.44 102 PHE A O 1
ATOM 774 N N . VAL A 1 103 ? 3.941 5.031 -3.033 1 98.88 103 VAL A N 1
ATOM 775 C CA . VAL A 1 103 ? 2.555 4.594 -2.928 1 98.88 103 VAL A CA 1
ATOM 776 C C . VAL A 1 103 ? 1.915 5.199 -1.68 1 98.88 103 VAL A C 1
ATOM 778 O O . VAL A 1 103 ? 2.406 5.004 -0.565 1 98.88 103 VAL A O 1
ATOM 781 N N . ASP A 1 104 ? 0.893 5.871 -1.912 1 98.5 104 ASP A N 1
ATOM 782 C CA . ASP A 1 104 ? 0.181 6.578 -0.851 1 98.5 104 ASP A CA 1
ATOM 783 C C . ASP A 1 104 ? -1.003 5.758 -0.344 1 98.5 104 ASP A C 1
ATOM 785 O O . ASP A 1 104 ? -1.758 5.191 -1.138 1 98.5 104 ASP A O 1
ATOM 789 N N . HIS A 1 105 ? -1.191 5.609 0.97 1 98.94 105 HIS A N 1
ATOM 790 C CA . HIS A 1 105 ? -2.35 5.023 1.635 1 98.94 105 HIS A CA 1
ATOM 791 C C . HIS A 1 105 ? -3.123 6.074 2.422 1 98.94 105 HIS A C 1
ATOM 793 O O . HIS A 1 105 ? -2.629 6.594 3.426 1 98.94 105 HIS A O 1
ATOM 799 N N . VAL A 1 106 ? -4.348 6.344 2.012 1 98.94 106 VAL A N 1
ATOM 800 C CA . VAL A 1 106 ? -5.145 7.395 2.635 1 98.94 106 VAL A CA 1
ATOM 801 C C . VAL A 1 106 ? -6.172 6.773 3.578 1 98.94 106 VAL A C 1
ATOM 803 O O . VAL A 1 106 ? -7.035 6.004 3.148 1 98.94 106 VAL A O 1
ATOM 806 N N . PHE A 1 107 ? -6.102 7.16 4.801 1 98.94 107 PHE A N 1
ATOM 807 C CA . PHE A 1 107 ? -6.977 6.598 5.82 1 98.94 107 PHE A CA 1
ATOM 808 C C . PHE A 1 107 ? -7.961 7.645 6.324 1 98.94 107 PHE A C 1
ATOM 810 O O . PHE A 1 107 ? -7.578 8.789 6.598 1 98.94 107 PHE A O 1
ATOM 817 N N . ARG A 1 108 ? -9.219 7.273 6.371 1 98.88 108 ARG A N 1
ATOM 818 C CA . ARG A 1 108 ? -10.211 8.023 7.133 1 98.88 108 ARG A CA 1
ATOM 819 C C . ARG A 1 108 ? -10.078 7.75 8.625 1 98.88 108 ARG A C 1
ATOM 821 O O . ARG A 1 108 ? -10.023 6.594 9.055 1 98.88 108 ARG A O 1
ATOM 828 N N . CYS A 1 109 ? -9.945 8.781 9.414 1 98.88 109 CYS A N 1
ATOM 829 C CA . CYS A 1 109 ? -9.695 8.641 10.844 1 98.88 109 CYS A CA 1
ATOM 830 C C . CYS A 1 109 ? -10.617 9.547 11.648 1 98.88 109 CYS A C 1
ATOM 832 O O . CYS A 1 109 ? -11.164 10.516 11.117 1 98.88 109 CYS A O 1
ATOM 834 N N . HIS A 1 110 ? -10.773 9.219 12.898 1 98.62 110 HIS A N 1
ATOM 835 C CA . HIS A 1 110 ? -11.445 10.102 13.852 1 98.62 110 HIS A CA 1
ATOM 836 C C . HIS A 1 110 ? -10.664 10.188 15.164 1 98.62 110 HIS A C 1
ATOM 838 O O . HIS A 1 110 ? -9.867 9.297 15.477 1 98.62 110 HIS A O 1
ATOM 844 N N . VAL A 1 111 ? -10.891 11.242 15.914 1 98.12 111 VAL A N 1
ATOM 845 C CA . VAL A 1 111 ? -10.164 11.523 17.141 1 98.12 111 VAL A CA 1
ATOM 846 C C . VAL A 1 111 ? -10.727 10.664 18.281 1 98.12 111 VAL A C 1
ATOM 848 O O . VAL A 1 111 ? -11.945 10.531 18.422 1 98.12 111 VAL A O 1
ATOM 851 N N . THR A 1 112 ? -9.859 10.125 19.078 1 98.19 112 THR A N 1
ATOM 852 C CA . THR A 1 112 ? -10.305 9.367 20.234 1 98.19 112 THR A CA 1
ATOM 853 C C . THR A 1 112 ? -9.781 9.992 21.531 1 98.19 112 THR A C 1
ATOM 855 O O . THR A 1 112 ? -10.188 9.602 22.625 1 98.19 112 THR A O 1
ATOM 858 N N . GLY A 1 113 ? -8.797 10.914 21.391 1 96.25 113 GLY A N 1
ATOM 859 C CA . GLY A 1 113 ? -8.273 11.594 22.578 1 96.25 113 GLY A CA 1
ATOM 860 C C . GLY A 1 113 ? -7.223 12.641 22.25 1 96.25 113 GLY A C 1
ATOM 861 O O . GLY A 1 113 ? -6.73 12.703 21.125 1 96.25 113 GLY A O 1
ATOM 862 N N . GLY A 1 114 ? -7.02 13.492 23.203 1 93.62 114 GLY A N 1
ATOM 863 C CA . GLY A 1 114 ? -6 14.523 23.062 1 93.62 114 GLY A CA 1
ATOM 864 C C . GLY A 1 114 ? -6.566 15.867 22.641 1 93.62 114 GLY A C 1
ATOM 865 O O . GLY A 1 114 ? -7.77 15.992 22.406 1 93.62 114 GLY A O 1
ATOM 866 N N . ARG A 1 115 ? -5.715 16.828 22.812 1 90.56 115 ARG A N 1
ATOM 867 C CA . ARG A 1 115 ? -5.98 18.172 22.312 1 90.56 115 ARG A CA 1
ATOM 868 C C . ARG A 1 115 ? -4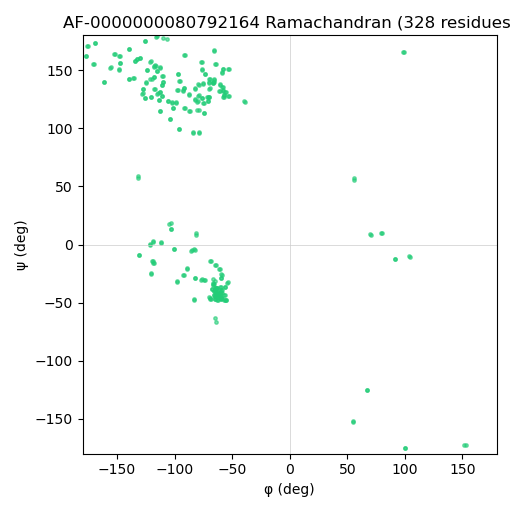.98 18.562 21.234 1 90.56 115 ARG A C 1
ATOM 870 O O . ARG A 1 115 ? -3.771 18.438 21.422 1 90.56 115 ARG A O 1
ATOM 877 N N . ALA A 1 116 ? -5.562 19.031 20.141 1 87 116 ALA A N 1
ATOM 878 C CA . ALA A 1 116 ? -4.715 19.328 19 1 87 116 ALA A CA 1
ATOM 879 C C . ALA A 1 116 ? -3.623 20.328 19.359 1 87 116 ALA A C 1
ATOM 881 O O . ALA A 1 116 ? -3.896 21.359 19.969 1 87 116 ALA A O 1
ATOM 882 N N . GLY A 1 117 ? -2.402 19.984 19.078 1 87.56 117 GLY A N 1
ATOM 883 C CA . GLY A 1 117 ? -1.209 20.797 19.219 1 87.56 117 GLY A CA 1
ATOM 884 C C . GLY A 1 117 ? -0.109 20.422 18.25 1 87.56 117 GLY A C 1
ATOM 885 O O . GLY A 1 117 ? -0.214 19.422 17.531 1 87.56 117 GLY A O 1
ATOM 886 N N . THR A 1 118 ? 0.849 21.391 18.156 1 83.88 118 THR A N 1
ATOM 887 C CA . THR A 1 118 ? 2.006 21.062 17.328 1 83.88 118 THR A CA 1
ATOM 888 C C . THR A 1 118 ? 2.971 20.156 18.078 1 83.88 118 THR A C 1
ATOM 890 O O . THR A 1 118 ? 3.695 20.609 18.969 1 83.88 118 THR A O 1
ATOM 893 N N . GLY A 1 119 ? 2.871 18.906 17.859 1 73.81 119 GLY A N 1
ATOM 894 C CA . GLY A 1 119 ? 3.662 17.906 18.531 1 73.81 119 GLY A CA 1
ATOM 895 C C . GLY A 1 119 ? 5.141 17.984 18.219 1 73.81 119 GLY A C 1
ATOM 896 O O . GLY A 1 119 ? 5.969 18.188 19.109 1 73.81 119 GLY A O 1
ATOM 897 N N . ASP A 1 120 ? 5.461 17.781 17.016 1 76.38 120 ASP A N 1
ATOM 898 C CA . ASP A 1 120 ? 6.859 17.828 16.609 1 76.38 120 ASP A CA 1
ATOM 899 C C . ASP A 1 120 ? 7.141 19.047 15.742 1 76.38 120 ASP A C 1
ATOM 901 O O . ASP A 1 120 ? 6.352 20 15.727 1 76.38 120 ASP A O 1
ATOM 905 N N . ARG A 1 121 ? 8.281 19.266 15.336 1 78 121 ARG A N 1
ATOM 906 C CA . ARG A 1 121 ? 8.75 20.484 14.656 1 78 121 ARG A CA 1
ATOM 907 C C . ARG A 1 121 ? 8.398 20.438 13.172 1 78 121 ARG A C 1
ATOM 909 O O . ARG A 1 121 ? 8.75 21.359 12.422 1 78 121 ARG A O 1
ATOM 916 N N . GLU A 1 122 ? 7.555 19.391 12.719 1 85.88 122 GLU A N 1
ATOM 917 C CA . GLU A 1 122 ? 7.223 19.25 11.305 1 85.88 122 GLU A CA 1
ATOM 918 C C . GLU A 1 122 ? 6.184 20.281 10.875 1 85.88 122 GLU A C 1
ATOM 920 O O . GLU A 1 122 ? 6.203 20.75 9.734 1 85.88 122 GLU A O 1
ATOM 925 N N . ASN A 1 123 ? 5.371 20.625 11.898 1 91.44 123 ASN A N 1
ATOM 926 C CA . ASN A 1 123 ? 4.312 21.594 11.609 1 91.44 123 ASN A CA 1
ATOM 927 C C . ASN A 1 123 ? 4.43 22.828 12.492 1 91.44 123 ASN A C 1
ATOM 929 O O . ASN A 1 123 ? 4.789 22.734 13.664 1 91.44 123 ASN A O 1
ATOM 933 N N . THR A 1 124 ? 4.121 24.016 11.891 1 93.25 124 THR A N 1
ATOM 934 C CA . THR A 1 124 ? 4.141 25.266 12.648 1 93.25 124 THR A CA 1
ATOM 935 C C . THR A 1 124 ? 2.779 25.531 13.281 1 93.25 124 THR A C 1
ATOM 937 O O . THR A 1 124 ? 2.672 26.328 14.219 1 93.25 124 THR A O 1
ATOM 940 N N . ALA A 1 125 ? 1.764 24.906 12.75 1 94.25 125 ALA A N 1
ATOM 941 C CA . ALA A 1 125 ? 0.406 25 13.281 1 94.25 125 ALA A CA 1
ATOM 942 C C . ALA A 1 125 ? -0.429 23.781 12.898 1 94.25 125 ALA A C 1
ATOM 944 O O . ALA A 1 125 ? -0.124 23.094 11.922 1 94.25 125 ALA A O 1
ATOM 945 N N . VAL A 1 126 ? -1.398 23.469 13.695 1 96.31 126 VAL A N 1
ATOM 946 C CA . VAL A 1 126 ? -2.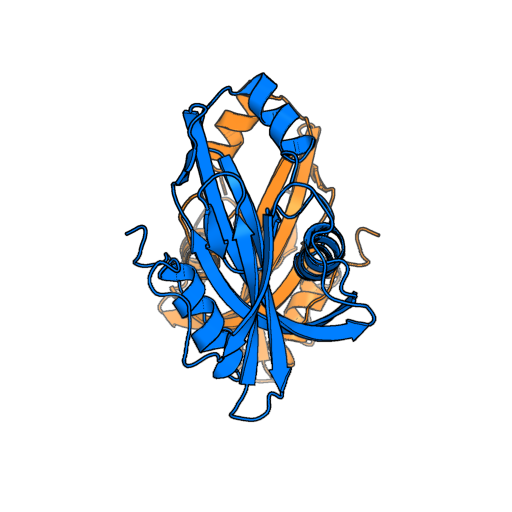418 22.469 13.438 1 96.31 126 VAL A CA 1
ATOM 947 C C . VAL A 1 126 ? -3.807 23.062 13.648 1 96.31 126 VAL A C 1
ATOM 949 O O . VAL A 1 126 ? -4.066 23.703 14.68 1 96.31 126 VAL A O 1
ATOM 952 N N . ARG A 1 127 ? -4.703 22.906 12.719 1 96.06 127 ARG A N 1
ATOM 953 C CA . ARG A 1 127 ? -6.004 23.562 12.805 1 96.06 127 ARG A CA 1
ATOM 954 C C . ARG A 1 127 ? -7.09 22.719 12.141 1 96.06 127 ARG A C 1
ATOM 956 O O . ARG A 1 127 ? -6.816 21.953 11.211 1 96.06 127 ARG A O 1
ATOM 963 N N . TRP A 1 128 ? -8.266 22.891 12.672 1 97.38 128 TRP A N 1
ATOM 964 C CA . TRP A 1 128 ? -9.453 22.297 12.047 1 97.38 128 TRP A CA 1
ATOM 965 C C . TRP A 1 128 ? -10.023 23.234 10.992 1 97.38 128 TRP A C 1
ATOM 967 O O . TRP A 1 128 ? -10.203 24.438 11.242 1 97.38 128 TRP A O 1
ATOM 977 N N . PHE A 1 129 ? -10.25 22.719 9.828 1 97.81 129 PHE A N 1
ATOM 978 C CA . PHE A 1 129 ? -10.891 23.453 8.742 1 97.81 129 PHE A CA 1
ATOM 979 C C . PHE A 1 129 ? -12.195 22.797 8.328 1 97.81 129 PHE A C 1
ATOM 981 O O . PHE A 1 129 ? -12.32 21.562 8.391 1 97.81 129 PHE A O 1
ATOM 988 N N . GLY A 1 130 ? -13.203 23.609 7.957 1 98.25 130 GLY A N 1
ATOM 989 C CA . GLY A 1 130 ? -14.336 23 7.262 1 98.25 130 GLY A CA 1
ATOM 990 C C . GLY A 1 130 ? -13.938 22.328 5.961 1 98.25 130 GLY A C 1
ATOM 991 O O . GLY A 1 130 ? -13.102 22.844 5.215 1 98.25 130 GLY A O 1
ATOM 992 N N . VAL A 1 131 ? -14.5 21.125 5.688 1 98.25 131 VAL A N 1
ATOM 993 C CA . VAL A 1 131 ? -14.125 20.375 4.484 1 98.25 131 VAL A CA 1
ATOM 994 C C . VAL A 1 131 ? -14.555 21.156 3.244 1 98.25 131 VAL A C 1
ATOM 996 O O . VAL A 1 131 ? -14.016 20.938 2.154 1 98.25 131 VAL A O 1
ATOM 999 N N . ASP A 1 132 ? -15.461 22.125 3.404 1 96.69 132 ASP A N 1
ATOM 1000 C CA . ASP A 1 132 ? -15.93 22.953 2.297 1 96.69 132 ASP A CA 1
ATOM 1001 C C . ASP A 1 132 ? -15.242 24.312 2.303 1 96.69 132 ASP A C 1
ATOM 1003 O O . ASP A 1 132 ? -15.516 25.156 1.441 1 96.69 132 ASP A O 1
ATOM 1007 N N . THR A 1 133 ? -14.43 24.609 3.252 1 96.62 133 THR A N 1
ATOM 1008 C CA . THR A 1 133 ? -13.734 25.891 3.387 1 96.62 133 THR A CA 1
ATOM 1009 C C . THR A 1 133 ? -12.25 25.672 3.652 1 96.62 133 THR A C 1
ATOM 1011 O O . THR A 1 133 ? -11.703 26.188 4.625 1 96.62 133 THR A O 1
ATOM 1014 N N . LEU A 1 134 ? -11.594 24.969 2.754 1 97.88 134 LEU A N 1
ATOM 1015 C CA . LEU A 1 134 ? -10.18 24.641 2.865 1 97.88 134 LEU A CA 1
ATOM 1016 C C . LEU A 1 134 ? -9.312 25.859 2.529 1 97.88 134 LEU A C 1
ATOM 1018 O O . LEU A 1 134 ? -9.766 26.781 1.857 1 97.88 134 LEU A O 1
ATOM 1022 N N . PRO A 1 135 ? -8.086 25.812 3.047 1 96.75 135 PRO A N 1
ATOM 1023 C CA . PRO A 1 135 ? -7.195 26.922 2.695 1 96.75 135 PRO A CA 1
ATOM 1024 C C . PRO A 1 135 ? -6.977 27.047 1.188 1 96.75 135 PRO A C 1
ATOM 1026 O O . PRO A 1 135 ? -6.941 26.047 0.479 1 96.75 135 PRO A O 1
ATOM 1029 N N . ALA A 1 136 ? -6.777 28.234 0.656 1 92.19 136 ALA A N 1
ATOM 1030 C CA . ALA A 1 136 ? -6.699 28.516 -0.772 1 92.19 136 ALA A CA 1
ATOM 1031 C C . ALA A 1 136 ? -5.473 27.875 -1.401 1 92.19 136 ALA A C 1
ATOM 1033 O O . ALA A 1 136 ? -5.496 27.5 -2.576 1 92.19 136 ALA A O 1
ATOM 1034 N N . ASP A 1 137 ? -4.379 27.688 -0.702 1 90.25 137 ASP A N 1
ATOM 1035 C CA . ASP A 1 137 ? -3.139 27.203 -1.299 1 90.25 137 ASP A CA 1
ATOM 1036 C C . ASP A 1 137 ? -2.895 25.734 -0.948 1 90.25 137 ASP A C 1
ATOM 1038 O O . ASP A 1 137 ? -1.768 25.25 -1.05 1 90.25 137 ASP A O 1
ATOM 1042 N N . ILE A 1 138 ? -3.883 25.094 -0.545 1 95.62 138 ILE A N 1
ATOM 1043 C CA . ILE A 1 138 ? -3.762 23.672 -0.202 1 95.62 138 ILE A CA 1
ATOM 1044 C C . ILE A 1 138 ? -3.449 22.875 -1.458 1 95.62 138 ILE A C 1
ATOM 1046 O O . ILE A 1 138 ? -3.943 23.188 -2.545 1 95.62 138 ILE A O 1
ATOM 1050 N N . ASP A 1 139 ? -2.561 21.906 -1.316 1 93.75 139 ASP A N 1
ATOM 1051 C CA . ASP A 1 139 ? -2.158 21.047 -2.43 1 93.75 139 ASP A CA 1
ATOM 1052 C C . ASP A 1 139 ? -3.35 20.266 -2.979 1 93.75 139 ASP A C 1
ATOM 1054 O O . ASP A 1 139 ? -4.098 19.656 -2.219 1 93.75 139 ASP A O 1
ATOM 1058 N N . PRO A 1 140 ? -3.516 20.266 -4.289 1 95.5 140 PRO A N 1
ATOM 1059 C CA . PRO A 1 140 ? -4.625 19.531 -4.895 1 95.5 140 PRO A CA 1
ATOM 1060 C C . PRO A 1 140 ? -4.664 18.062 -4.473 1 95.5 140 PRO A C 1
ATOM 1062 O O . PRO A 1 140 ? -5.742 17.469 -4.383 1 95.5 140 PRO A O 1
ATOM 1065 N N . VAL A 1 141 ? -3.58 17.453 -4.234 1 96.5 141 VAL A N 1
ATOM 1066 C CA . VAL A 1 141 ? -3.539 16.062 -3.775 1 96.5 141 VAL A CA 1
ATOM 1067 C C . VAL A 1 141 ? -4.242 15.945 -2.426 1 96.5 141 VAL A C 1
ATOM 1069 O O . VAL A 1 141 ? -4.973 14.984 -2.182 1 96.5 141 VAL A O 1
ATOM 1072 N N . VAL A 1 142 ? -4.012 16.891 -1.568 1 97.81 142 VAL A N 1
ATOM 1073 C CA . VAL A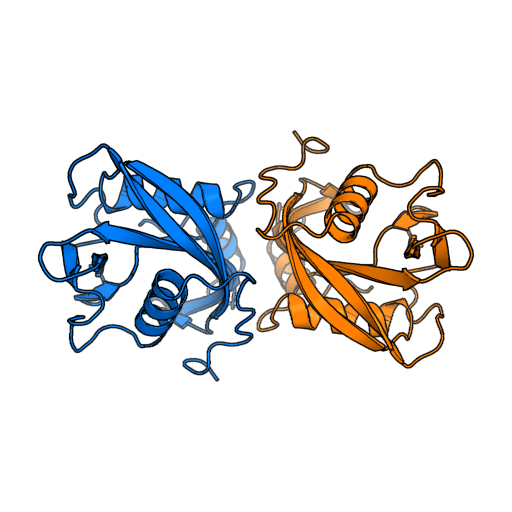 1 142 ? -4.633 16.891 -0.249 1 97.81 142 VAL A CA 1
ATOM 1074 C C . VAL A 1 142 ? -6.145 17.078 -0.39 1 97.81 142 VAL A C 1
ATOM 1076 O O . VAL A 1 142 ? -6.922 16.422 0.304 1 97.81 142 VAL A O 1
ATOM 1079 N N . VAL A 1 143 ? -6.543 17.953 -1.325 1 98 143 VAL A N 1
ATOM 1080 C CA . VAL A 1 143 ? -7.965 18.156 -1.593 1 98 143 VAL A CA 1
ATOM 1081 C C . VAL A 1 143 ? -8.602 16.828 -2.023 1 98 143 VAL A C 1
ATOM 1083 O O . VAL A 1 143 ? -9.68 16.469 -1.549 1 98 143 VAL A O 1
ATOM 1086 N N . ARG A 1 144 ? -7.965 16.125 -2.895 1 97.69 144 ARG A N 1
ATOM 1087 C CA . ARG A 1 144 ? -8.453 14.836 -3.369 1 97.69 144 ARG A CA 1
ATOM 1088 C C . ARG A 1 144 ? -8.594 13.852 -2.215 1 97.69 144 ARG A C 1
ATOM 1090 O O . ARG A 1 144 ? -9.617 13.164 -2.102 1 97.69 144 ARG A O 1
ATOM 1097 N N . ARG A 1 145 ? -7.602 13.75 -1.361 1 98.56 145 ARG A N 1
ATOM 1098 C CA . ARG A 1 145 ? -7.641 12.867 -0.199 1 98.56 145 ARG A CA 1
ATOM 1099 C C . ARG A 1 145 ? -8.844 13.188 0.683 1 98.56 145 ARG A C 1
ATOM 1101 O O . ARG A 1 145 ? -9.578 12.281 1.094 1 98.56 145 ARG A O 1
ATOM 1108 N N . ILE A 1 146 ? -8.992 14.461 0.949 1 98.81 146 ILE A N 1
ATOM 1109 C CA . ILE A 1 146 ? -10.078 14.906 1.823 1 98.81 146 ILE A CA 1
ATOM 1110 C C . ILE A 1 146 ? -11.422 14.562 1.193 1 98.81 146 ILE A C 1
ATOM 1112 O O . ILE A 1 146 ? -12.312 14.039 1.865 1 98.81 146 ILE A O 1
ATOM 1116 N N . ARG A 1 147 ? -11.57 14.883 -0.066 1 98.44 147 ARG A N 1
ATOM 1117 C CA . ARG A 1 147 ? -12.82 14.609 -0.763 1 98.44 147 ARG A CA 1
ATOM 1118 C C . ARG A 1 147 ? -13.188 13.133 -0.664 1 98.44 147 ARG A C 1
ATOM 1120 O O . ARG A 1 147 ? -14.328 12.789 -0.331 1 98.44 147 ARG A O 1
ATOM 1127 N N . VAL A 1 148 ? -12.289 12.273 -0.918 1 98.69 148 VAL A N 1
ATOM 1128 C CA . VAL A 1 148 ? -12.555 10.836 -0.896 1 98.69 148 VAL A CA 1
ATOM 1129 C C . VAL A 1 148 ? -12.883 10.398 0.527 1 98.69 148 VAL A C 1
ATOM 1131 O O . VAL A 1 148 ? -13.797 9.602 0.738 1 98.69 148 VAL A O 1
ATOM 1134 N N . ALA A 1 149 ? -12.133 10.883 1.502 1 98.81 149 ALA A N 1
ATOM 1135 C CA . ALA A 1 149 ? -12.383 10.523 2.895 1 98.81 149 ALA A CA 1
ATOM 1136 C C . ALA A 1 149 ? -13.781 10.945 3.332 1 98.81 149 ALA A C 1
ATOM 1138 O O . ALA A 1 149 ? -14.445 10.234 4.078 1 98.81 149 ALA A O 1
ATOM 1139 N N . VAL A 1 150 ? -14.148 12.125 2.883 1 98.56 150 VAL A N 1
ATOM 1140 C CA . VAL A 1 150 ? -15.461 12.656 3.234 1 98.56 150 VAL A CA 1
ATOM 1141 C C . VAL A 1 150 ? -16.547 11.844 2.533 1 98.56 150 VAL A C 1
ATOM 1143 O O . VAL A 1 150 ? -17.562 11.484 3.146 1 98.56 150 VAL A O 1
ATOM 1146 N N . GLU A 1 151 ? -16.328 11.594 1.209 1 98.06 151 GLU A N 1
ATOM 1147 C CA . GLU A 1 151 ? -17.281 10.789 0.449 1 98.06 151 GLU A CA 1
ATOM 1148 C C . GLU A 1 151 ? -17.422 9.391 1.038 1 98.06 151 GLU A C 1
ATOM 1150 O O . GLU A 1 151 ? -18.5 8.781 0.966 1 98.06 151 GLU A O 1
ATOM 1155 N N . ASN A 1 152 ? -16.312 8.883 1.502 1 97.62 152 ASN A N 1
ATOM 1156 C CA . ASN A 1 152 ? -16.266 7.605 2.207 1 97.62 152 ASN A CA 1
ATOM 1157 C C . ASN A 1 152 ? -16.875 6.48 1.368 1 97.62 152 ASN A C 1
ATOM 1159 O O . ASN A 1 152 ? -17.766 5.762 1.831 1 97.62 152 ASN A O 1
ATOM 1163 N N . PRO A 1 153 ? -16.328 6.297 0.176 1 96.06 153 PRO A N 1
ATOM 1164 C CA . PRO A 1 153 ? -16.891 5.242 -0.677 1 96.06 153 PRO A CA 1
ATOM 1165 C C . PRO A 1 153 ? -16.703 3.846 -0.093 1 96.06 153 PRO A C 1
ATOM 1167 O O . PRO A 1 153 ? -15.773 3.625 0.693 1 96.06 153 PRO A O 1
ATOM 1170 N N . ARG A 1 154 ? -17.594 2.906 -0.499 1 90.88 154 ARG A N 1
ATOM 1171 C CA . ARG A 1 154 ? -17.531 1.527 -0.029 1 90.88 154 ARG A CA 1
ATOM 1172 C C . ARG A 1 154 ? -16.219 0.87 -0.433 1 90.88 154 ARG A C 1
ATOM 1174 O O . ARG A 1 154 ? -15.562 0.23 0.389 1 90.88 154 ARG A O 1
ATOM 1181 N N . GLU A 1 155 ? -15.781 1.044 -1.698 1 95.56 155 GLU A N 1
ATOM 1182 C CA . GLU A 1 155 ? -14.539 0.473 -2.205 1 95.56 155 GLU A CA 1
ATOM 1183 C C . GLU A 1 155 ? -13.391 1.477 -2.115 1 95.56 155 GLU A C 1
ATOM 1185 O O . GLU A 1 155 ? -13.586 2.67 -2.354 1 95.56 155 GLU A O 1
ATOM 1190 N N . VAL A 1 156 ? -12.281 0.946 -1.769 1 98.5 156 VAL A N 1
ATOM 1191 C CA . VAL A 1 156 ? -11.094 1.79 -1.827 1 98.5 156 VAL A CA 1
ATOM 1192 C C . VAL A 1 156 ? -10.938 2.361 -3.234 1 98.5 156 VAL A C 1
ATOM 1194 O O . VAL A 1 156 ? -11.062 1.637 -4.223 1 98.5 156 VAL A O 1
ATOM 1197 N N . VAL A 1 157 ? -10.727 3.641 -3.289 1 98.5 157 VAL A N 1
ATOM 1198 C CA . VAL A 1 157 ? -10.43 4.262 -4.574 1 98.5 157 VAL A CA 1
ATOM 1199 C C . VAL A 1 157 ? -9 3.926 -4.996 1 98.5 157 VAL A C 1
ATOM 1201 O O . VAL A 1 157 ? -8.039 4.297 -4.312 1 98.5 157 VAL A O 1
ATOM 1204 N N . LEU A 1 158 ? -8.875 3.17 -6.027 1 98.56 158 LEU A N 1
ATOM 1205 C CA . LEU A 1 158 ? -7.578 2.951 -6.656 1 98.56 158 LEU A CA 1
ATOM 1206 C C . LEU A 1 158 ? -7.25 4.078 -7.629 1 98.56 158 LEU A C 1
ATOM 1208 O O . LEU A 1 158 ? -7.637 4.027 -8.797 1 98.56 158 LEU A O 1
ATOM 1212 N N . ALA A 1 159 ? -6.504 5.051 -7.199 1 98 159 ALA A N 1
ATOM 1213 C CA . ALA A 1 159 ? -6.391 6.328 -7.906 1 98 159 ALA A CA 1
ATOM 1214 C C . ALA A 1 159 ? -5.332 6.258 -9 1 98 159 ALA A C 1
ATOM 1216 O O . ALA A 1 159 ? -5.227 7.164 -9.828 1 98 159 ALA A O 1
ATOM 1217 N N . GLY A 1 160 ? -4.594 5.07 -9.07 1 97.56 160 GLY A N 1
ATOM 1218 C CA . GLY A 1 160 ? -3.451 5.098 -9.969 1 97.56 160 GLY A CA 1
ATOM 1219 C C . GLY A 1 160 ? -2.488 6.234 -9.68 1 97.56 160 GLY A C 1
ATOM 1220 O O . GLY A 1 160 ? -2.266 6.582 -8.516 1 97.56 160 GLY A O 1
ATOM 1221 N N . ARG A 1 161 ? -1.78 6.691 -10.695 1 96.5 161 ARG A N 1
ATOM 1222 C CA . ARG A 1 161 ? -0.926 7.863 -10.539 1 96.5 161 ARG A CA 1
ATOM 1223 C C . ARG A 1 161 ? -1.759 9.133 -10.367 1 96.5 161 ARG A C 1
ATOM 1225 O O . ARG A 1 161 ? -2.688 9.375 -11.141 1 96.5 161 ARG A O 1
ATOM 1232 N N . TYR A 1 162 ? -1.434 9.836 -9.305 1 96 162 TYR A N 1
ATOM 1233 C CA . TYR A 1 162 ? -2.141 11.102 -9.133 1 96 162 TYR A CA 1
ATOM 1234 C C . TYR A 1 162 ? -1.931 12.008 -10.336 1 96 162 TYR A C 1
ATOM 1236 O O . TYR A 1 162 ? -0.8 12.203 -10.789 1 96 162 TYR A O 1
ATOM 1244 N N . PRO A 1 163 ? -2.965 12.562 -10.836 1 92.06 163 PRO A N 1
ATOM 1245 C CA . PRO A 1 163 ? -2.85 13.414 -12.023 1 92.06 163 PRO A CA 1
ATOM 1246 C C . PRO A 1 163 ? -1.948 14.625 -11.789 1 92.06 163 PRO A C 1
ATOM 1248 O O . PRO A 1 163 ? -1.39 15.18 -12.742 1 92.06 163 PRO A O 1
ATOM 1251 N N . GLU A 1 164 ? -1.73 15.023 -10.508 1 87.44 164 GLU A N 1
ATOM 1252 C CA . GLU A 1 164 ? -0.906 16.172 -10.148 1 87.44 164 GLU A CA 1
ATOM 1253 C C . GLU A 1 164 ? 0.568 15.906 -10.445 1 87.44 164 GLU A C 1
ATOM 1255 O O . GLU A 1 164 ? 1.378 16.844 -10.461 1 87.44 164 GLU A O 1
ATOM 1260 N N . TYR A 1 165 ? 0.848 14.609 -10.68 1 82.81 165 TYR A N 1
ATOM 1261 C CA . TYR A 1 165 ? 2.234 14.25 -10.953 1 82.81 165 TYR A CA 1
ATOM 1262 C C . TYR A 1 165 ? 2.377 13.641 -12.344 1 82.81 165 TYR A C 1
ATOM 1264 O O . TYR A 1 165 ? 3.402 13.039 -12.664 1 82.81 165 TYR A O 1
ATOM 1272 N N . ALA A 1 166 ? 1.304 13.555 -13.141 1 71.25 166 ALA A N 1
ATOM 1273 C CA . ALA A 1 166 ? 1.321 13 -14.492 1 71.25 166 ALA A CA 1
ATOM 1274 C C . ALA A 1 166 ? 2.139 13.883 -15.438 1 71.25 166 ALA A C 1
ATOM 1276 O O . ALA A 1 166 ? 2.201 15.102 -15.258 1 71.25 166 ALA A O 1
ATOM 1277 N N . MET B 1 1 ? 10.211 -14.508 -11.945 1 58.62 1 MET B N 1
ATOM 1278 C CA . MET B 1 1 ? 10.391 -13.133 -12.406 1 58.62 1 MET B CA 1
ATOM 1279 C C . MET B 1 1 ? 11.742 -12.586 -11.969 1 58.62 1 MET B C 1
ATOM 1281 O O . MET B 1 1 ? 12.242 -12.938 -10.898 1 58.62 1 MET B O 1
ATOM 1285 N N . THR B 1 2 ? 12.398 -12.086 -12.977 1 74.44 2 THR B N 1
ATOM 1286 C CA . THR B 1 2 ? 13.688 -11.438 -12.742 1 74.44 2 THR B CA 1
ATOM 1287 C C . THR B 1 2 ? 13.547 -10.305 -11.734 1 74.44 2 THR B C 1
ATOM 1289 O O . THR B 1 2 ? 12.477 -9.688 -11.633 1 74.44 2 THR B O 1
ATOM 1292 N N . THR B 1 3 ? 14.398 -10.289 -10.656 1 89.62 3 THR B N 1
ATOM 1293 C CA . THR B 1 3 ? 14.484 -9.156 -9.75 1 89.62 3 THR B CA 1
ATOM 1294 C C . THR B 1 3 ? 14.383 -7.84 -10.508 1 89.62 3 THR B C 1
ATOM 1296 O O . THR B 1 3 ? 15.078 -7.637 -11.508 1 89.62 3 THR B O 1
ATOM 1299 N N . PRO B 1 4 ? 13.43 -7 -10.172 1 94.56 4 PRO B N 1
ATOM 1300 C CA . PRO B 1 4 ? 13.312 -5.719 -10.867 1 94.56 4 PRO B CA 1
ATOM 1301 C C . PRO B 1 4 ? 14.617 -4.926 -10.875 1 94.56 4 PRO B C 1
ATOM 1303 O O . PRO B 1 4 ? 15.391 -4.996 -9.922 1 94.56 4 PRO B O 1
ATOM 1306 N N . ASP B 1 5 ? 14.789 -4.105 -11.922 1 95.31 5 ASP B N 1
ATOM 1307 C CA . ASP B 1 5 ? 16.016 -3.346 -12.125 1 95.31 5 ASP B CA 1
ATOM 1308 C C . ASP B 1 5 ? 16.297 -2.414 -10.953 1 95.31 5 ASP B C 1
ATOM 1310 O O . ASP B 1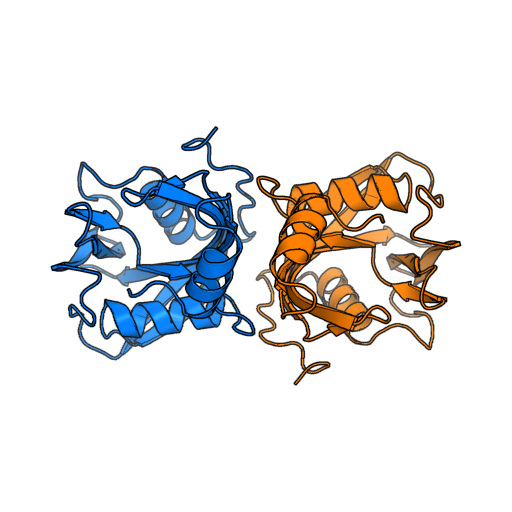 5 ? 17.438 -2.246 -10.539 1 95.31 5 ASP B O 1
ATOM 1314 N N . PHE B 1 6 ? 15.32 -1.745 -10.398 1 96.94 6 PHE B N 1
ATOM 1315 C CA . PHE B 1 6 ? 15.57 -0.789 -9.328 1 96.94 6 PHE B CA 1
ATOM 1316 C C . PHE B 1 6 ? 16.062 -1.501 -8.07 1 96.94 6 PHE B C 1
ATOM 1318 O O . PHE B 1 6 ? 16.828 -0.941 -7.297 1 96.94 6 PHE B O 1
ATOM 1325 N N . VAL B 1 7 ? 15.57 -2.695 -7.832 1 97.5 7 VAL B N 1
ATOM 1326 C CA . VAL B 1 7 ? 16.047 -3.49 -6.707 1 97.5 7 VAL B CA 1
ATOM 1327 C C . VAL B 1 7 ? 17.516 -3.85 -6.91 1 97.5 7 VAL B C 1
ATOM 1329 O O . VAL B 1 7 ? 18.328 -3.734 -5.988 1 97.5 7 VAL B O 1
ATOM 1332 N N . LEU B 1 8 ? 17.844 -4.289 -8.156 1 97 8 LEU B N 1
ATOM 1333 C CA . LEU B 1 8 ? 19.234 -4.633 -8.469 1 97 8 LEU B CA 1
ATOM 1334 C C . LEU B 1 8 ? 20.156 -3.436 -8.25 1 97 8 LEU B C 1
ATOM 1336 O O . LEU B 1 8 ? 21.266 -3.592 -7.746 1 97 8 LEU B O 1
ATOM 1340 N N . ARG B 1 9 ? 19.688 -2.27 -8.609 1 96.75 9 ARG B N 1
ATOM 1341 C CA . ARG B 1 9 ? 20.469 -1.056 -8.406 1 96.75 9 ARG B CA 1
ATOM 1342 C C . ARG B 1 9 ? 20.688 -0.79 -6.926 1 96.75 9 ARG B C 1
ATOM 1344 O O . ARG B 1 9 ? 21.797 -0.429 -6.516 1 96.75 9 ARG B O 1
ATOM 1351 N N . LEU B 1 10 ? 19.672 -0.968 -6.129 1 97.38 10 LEU B N 1
ATOM 1352 C CA . LEU B 1 10 ? 19.812 -0.79 -4.688 1 97.38 10 LEU B CA 1
ATOM 1353 C C . LEU B 1 10 ? 20.781 -1.817 -4.102 1 97.38 10 LEU B C 1
ATOM 1355 O O . LEU B 1 10 ? 21.625 -1.478 -3.275 1 97.38 10 LEU B O 1
ATOM 1359 N N . ARG B 1 11 ? 20.656 -3.047 -4.586 1 97.62 11 ARG B N 1
ATOM 1360 C CA . ARG B 1 11 ? 21.5 -4.121 -4.086 1 97.62 11 ARG B CA 1
ATOM 1361 C C . ARG B 1 11 ? 22.969 -3.848 -4.402 1 97.62 11 ARG B C 1
ATOM 1363 O O . ARG B 1 11 ? 23.859 -4.148 -3.594 1 97.62 11 ARG B O 1
ATOM 1370 N N . ALA B 1 12 ? 23.234 -3.291 -5.555 1 97.5 12 ALA B N 1
ATOM 1371 C CA . ALA B 1 12 ? 24.609 -2.947 -5.938 1 97.5 12 ALA B CA 1
ATOM 1372 C C . ALA B 1 12 ? 25.219 -1.969 -4.941 1 97.5 12 ALA B C 1
ATOM 1374 O O . ALA B 1 12 ? 26.438 -1.988 -4.711 1 97.5 12 ALA B O 1
ATOM 1375 N N . ALA B 1 13 ? 24.375 -1.228 -4.293 1 97.25 13 ALA B N 1
ATOM 1376 C CA . ALA B 1 13 ? 24.859 -0.171 -3.412 1 97.25 13 ALA B CA 1
ATOM 1377 C C . ALA B 1 13 ? 24.891 -0.638 -1.959 1 97.25 13 ALA B C 1
ATOM 1379 O O . ALA B 1 13 ? 25.797 -0.271 -1.199 1 97.25 13 ALA B O 1
ATOM 1380 N N . ILE B 1 14 ? 23.969 -1.526 -1.544 1 97.38 14 ILE B N 1
ATOM 1381 C CA . ILE B 1 14 ? 23.828 -1.763 -0.111 1 97.38 14 ILE B CA 1
ATOM 1382 C C . ILE B 1 14 ? 24.078 -3.238 0.196 1 97.38 14 ILE B C 1
ATOM 1384 O O . ILE B 1 14 ? 23.969 -3.666 1.347 1 97.38 14 ILE B O 1
ATOM 1388 N N . GLY B 1 15 ? 24.344 -3.998 -0.818 1 97.31 15 GLY B N 1
ATOM 1389 C CA . GLY B 1 15 ? 24.516 -5.426 -0.624 1 97.31 15 GLY B CA 1
ATOM 1390 C C . GLY B 1 15 ? 23.25 -6.137 -0.212 1 97.31 15 GLY B C 1
ATOM 1391 O O . GLY B 1 15 ? 22.203 -5.996 -0.866 1 97.31 15 GLY B O 1
ATOM 1392 N N . HIS B 1 16 ? 23.359 -6.852 0.905 1 97.38 16 HIS B N 1
ATOM 1393 C CA . HIS B 1 16 ? 22.25 -7.688 1.329 1 97.38 16 HIS B CA 1
ATOM 1394 C C . HIS B 1 16 ? 21.484 -7.043 2.477 1 97.38 16 HIS B C 1
ATOM 1396 O O . HIS B 1 16 ? 20.641 -7.691 3.115 1 97.38 16 HIS B O 1
ATOM 1402 N N . ASP B 1 17 ? 21.734 -5.746 2.742 1 96.81 17 ASP B N 1
ATOM 1403 C CA . ASP B 1 17 ? 21 -5.047 3.791 1 96.81 17 ASP B CA 1
ATOM 1404 C C . ASP B 1 17 ? 19.5 -5.086 3.529 1 96.81 17 ASP B C 1
ATOM 1406 O O . ASP B 1 17 ? 19.062 -5.152 2.375 1 96.81 17 ASP B O 1
ATOM 1410 N N . PRO B 1 18 ? 18.688 -5.055 4.562 1 97.62 18 PRO B N 1
ATOM 1411 C CA . PRO B 1 18 ? 17.234 -5.195 4.418 1 97.62 18 PRO B CA 1
ATOM 1412 C C . PRO B 1 18 ? 16.625 -4.129 3.51 1 97.62 18 PRO B C 1
ATOM 1414 O O . PRO B 1 18 ? 17.016 -2.957 3.582 1 97.62 18 PRO B O 1
ATOM 1417 N N . LEU B 1 19 ? 15.742 -4.633 2.65 1 98.19 19 LEU B N 1
ATOM 1418 C CA . LEU B 1 19 ? 14.961 -3.729 1.81 1 98.19 19 LEU B CA 1
ATOM 1419 C C . LEU B 1 19 ? 13.492 -3.736 2.217 1 98.19 19 LEU B C 1
ATOM 1421 O O . LEU B 1 19 ? 12.938 -4.789 2.533 1 98.19 19 LEU B O 1
ATOM 1425 N N . TRP B 1 20 ? 12.859 -2.613 2.277 1 98.56 20 TRP B N 1
ATOM 1426 C CA . TRP B 1 20 ? 11.445 -2.348 2.527 1 98.56 20 TRP B CA 1
ATOM 1427 C C . TRP B 1 20 ? 10.727 -1.98 1.236 1 98.56 20 TRP B C 1
ATOM 1429 O O . TRP B 1 20 ? 10.938 -0.901 0.681 1 98.56 20 TRP B O 1
ATOM 1439 N N . LEU B 1 21 ? 9.898 -2.934 0.769 1 98.69 21 LEU B N 1
ATOM 1440 C CA . LEU B 1 21 ? 9.406 -2.863 -0.603 1 98.69 21 LEU B CA 1
ATOM 1441 C C . LEU B 1 21 ? 7.883 -2.924 -0.637 1 98.69 21 LEU B C 1
ATOM 1443 O O . LEU B 1 21 ? 7.242 -3.061 0.406 1 98.69 21 LEU B O 1
ATOM 1447 N N . ILE B 1 22 ? 7.305 -2.773 -1.789 1 98.88 22 ILE B N 1
ATOM 1448 C CA . ILE B 1 22 ? 5.867 -2.795 -2.031 1 98.88 22 ILE B CA 1
ATOM 1449 C C . ILE B 1 22 ? 5.504 -4.016 -2.873 1 98.88 22 ILE B C 1
ATOM 1451 O O . ILE B 1 22 ? 6.098 -4.246 -3.93 1 98.88 22 ILE B O 1
ATOM 1455 N N . GLY B 1 23 ? 4.613 -4.793 -2.354 1 98.62 23 GLY B N 1
ATOM 1456 C CA . GLY B 1 23 ? 4.168 -5.973 -3.074 1 98.62 23 GLY B CA 1
ATOM 1457 C C . GLY B 1 23 ? 2.719 -5.891 -3.521 1 98.62 23 GLY B C 1
ATOM 1458 O O . GLY B 1 23 ? 1.913 -5.191 -2.904 1 98.62 23 GLY B O 1
ATOM 1459 N N . ALA B 1 24 ? 2.348 -6.547 -4.562 1 98.81 24 ALA B N 1
ATOM 1460 C CA . ALA B 1 24 ? 0.988 -6.742 -5.059 1 98.81 24 ALA B CA 1
ATOM 1461 C C . ALA B 1 24 ? 0.695 -8.227 -5.285 1 98.81 24 ALA B C 1
ATOM 1463 O O . ALA B 1 24 ? 1.521 -8.945 -5.844 1 98.81 24 ALA B O 1
ATOM 1464 N N . SER B 1 25 ? -0.408 -8.664 -4.848 1 98.75 25 SER B N 1
ATOM 1465 C CA . SER B 1 25 ? -0.847 -10.047 -5 1 98.75 25 SER B CA 1
ATOM 1466 C C . SER B 1 25 ? -2.221 -10.125 -5.656 1 98.75 25 SER B C 1
ATOM 1468 O O . SER B 1 25 ? -3.17 -9.484 -5.203 1 98.75 25 SER B O 1
ATOM 1470 N N . ALA B 1 26 ? -2.357 -10.844 -6.676 1 98.88 26 ALA B N 1
ATOM 1471 C CA . ALA B 1 26 ? -3.621 -11.047 -7.379 1 98.88 26 ALA B CA 1
ATOM 1472 C C . ALA B 1 26 ? -4.238 -12.391 -7.016 1 98.88 26 ALA B C 1
ATOM 1474 O O . ALA B 1 26 ? -3.635 -13.445 -7.238 1 98.88 26 ALA B O 1
ATOM 1475 N N . ILE B 1 27 ? -5.359 -12.367 -6.43 1 98.94 27 ILE B N 1
ATOM 1476 C CA . ILE B 1 27 ? -6.172 -13.562 -6.242 1 98.94 27 ILE B CA 1
ATOM 1477 C C . ILE B 1 27 ? -7.219 -13.656 -7.352 1 98.94 27 ILE B C 1
ATOM 1479 O O . ILE B 1 27 ? -8.266 -13 -7.285 1 98.94 27 ILE B O 1
ATOM 1483 N N . VAL B 1 28 ? -6.91 -14.461 -8.305 1 98.88 28 VAL B N 1
ATOM 1484 C CA . VAL B 1 28 ? -7.75 -14.594 -9.492 1 98.88 28 VAL B CA 1
ATOM 1485 C C . VAL B 1 28 ? -8.766 -15.711 -9.289 1 98.88 28 VAL B C 1
ATOM 1487 O O . VAL B 1 28 ? -8.391 -16.875 -9.117 1 98.88 28 VAL B O 1
ATOM 1490 N N . LEU B 1 29 ? -9.984 -15.359 -9.312 1 98.75 29 LEU B N 1
ATOM 1491 C CA . LEU B 1 29 ? -11.062 -16.297 -9.031 1 98.75 29 LEU B CA 1
ATOM 1492 C C . LEU B 1 29 ? -11.938 -16.5 -10.258 1 98.75 29 LEU B C 1
ATOM 1494 O O . LEU B 1 29 ? -12.086 -15.594 -11.086 1 98.75 29 LEU B O 1
ATOM 1498 N N . ARG B 1 30 ? -12.461 -17.609 -10.352 1 97.81 30 ARG B N 1
ATOM 1499 C CA . ARG B 1 30 ? -13.469 -17.906 -11.359 1 97.81 30 ARG B CA 1
ATOM 1500 C C . ARG B 1 30 ? -14.492 -18.922 -10.836 1 97.81 30 ARG B C 1
ATOM 1502 O O . ARG B 1 30 ? -14.203 -19.656 -9.898 1 97.81 30 ARG B O 1
ATOM 1509 N N . PRO B 1 31 ? -15.672 -18.891 -11.43 1 96.44 31 PRO B N 1
ATOM 1510 C CA . PRO B 1 31 ? -16.625 -19.938 -11.07 1 96.44 31 PRO B CA 1
ATOM 1511 C C . PRO B 1 31 ? -16.219 -21.312 -11.586 1 96.44 31 PRO B C 1
ATOM 1513 O O . PRO B 1 31 ? -15.672 -21.422 -12.695 1 96.44 31 PRO B O 1
ATOM 1516 N N . GLY B 1 32 ? -16.297 -22.359 -10.711 1 93.75 32 GLY B N 1
ATOM 1517 C CA . GLY B 1 32 ? -16.109 -23.734 -11.125 1 93.75 32 GLY B CA 1
ATOM 1518 C C . GLY B 1 32 ? -17.359 -24.594 -10.969 1 93.75 32 GLY B C 1
ATOM 1519 O O . GLY B 1 32 ? -18.406 -24.094 -10.547 1 93.75 32 GLY B O 1
ATOM 1520 N N . ASP B 1 33 ? -17.203 -25.812 -11.352 1 91 33 ASP B N 1
ATOM 1521 C CA . ASP B 1 33 ? -18.344 -26.734 -11.328 1 91 33 ASP B CA 1
ATOM 1522 C C . ASP B 1 33 ? -18.844 -26.953 -9.906 1 91 33 ASP B C 1
ATOM 1524 O O . ASP B 1 33 ? -20.047 -27.062 -9.68 1 91 33 ASP B O 1
ATOM 1528 N N . THR B 1 34 ? -17.969 -27.031 -8.906 1 91.5 34 THR B N 1
ATOM 1529 C CA . THR B 1 34 ? -18.344 -27.375 -7.535 1 91.5 34 THR B CA 1
ATOM 1530 C C . THR B 1 34 ? -18.172 -26.172 -6.605 1 91.5 34 THR B C 1
ATOM 1532 O O . THR B 1 34 ? -18.359 -26.297 -5.395 1 91.5 34 THR B O 1
ATOM 1535 N N . GLY B 1 35 ? -17.781 -25.125 -7.164 1 93.94 35 GLY B N 1
ATOM 1536 C CA . GLY B 1 35 ? -17.531 -23.938 -6.367 1 93.94 35 GLY B CA 1
ATOM 1537 C C . GLY B 1 35 ? -16.5 -23.016 -6.977 1 93.94 35 GLY B C 1
ATOM 1538 O O . GLY B 1 35 ? -16.047 -23.234 -8.102 1 93.94 35 GLY B O 1
ATOM 1539 N N . GLN B 1 36 ? -16.125 -22.031 -6.254 1 97.19 36 GLN B N 1
ATOM 1540 C CA . GLN B 1 36 ? -15.156 -21.062 -6.742 1 97.19 36 GLN B CA 1
ATOM 1541 C C . GLN B 1 36 ? -13.766 -21.672 -6.848 1 97.19 36 GLN B C 1
ATOM 1543 O O . GLN B 1 36 ? -13.375 -22.484 -6.008 1 97.19 36 GLN B O 1
ATOM 1548 N N . GLN B 1 37 ? -13.078 -21.281 -7.867 1 98.5 37 GLN B N 1
ATOM 1549 C CA . GLN B 1 37 ? -11.695 -21.719 -8.062 1 98.5 37 GLN B CA 1
ATOM 1550 C C . GLN B 1 37 ? -10.734 -20.531 -8 1 98.5 37 GLN B C 1
ATOM 1552 O O . GLN B 1 37 ? -11.133 -19.391 -8.266 1 98.5 37 GLN B O 1
ATOM 1557 N N . VAL B 1 38 ? -9.531 -20.812 -7.633 1 98.75 38 VAL B N 1
ATOM 1558 C CA . VAL B 1 38 ? -8.469 -19.812 -7.574 1 98.75 38 VAL B CA 1
ATOM 1559 C C . VAL B 1 38 ? -7.285 -20.281 -8.43 1 98.75 38 VAL B C 1
ATOM 1561 O O . VAL B 1 38 ? -6.941 -21.453 -8.438 1 98.75 38 VAL B O 1
ATOM 1564 N N . LEU B 1 39 ? -6.66 -19.328 -9.164 1 98.5 39 LEU B N 1
ATOM 1565 C CA . LEU B 1 39 ? -5.465 -19.578 -9.961 1 98.5 39 LEU B CA 1
ATOM 1566 C C . LEU B 1 39 ? -4.215 -19.531 -9.086 1 98.5 39 LEU B C 1
ATOM 1568 O O . LEU B 1 39 ? -4.008 -18.578 -8.344 1 98.5 39 LEU B O 1
ATOM 1572 N N . LEU B 1 40 ? -3.426 -20.594 -9.109 1 98.12 40 LEU B N 1
ATOM 1573 C CA . LEU B 1 40 ? -2.143 -20.609 -8.414 1 98.12 40 LEU B CA 1
ATOM 1574 C C . LEU B 1 40 ? -1.009 -20.953 -9.375 1 98.12 40 LEU B C 1
ATOM 1576 O O . LEU B 1 40 ? -1.228 -21.625 -10.383 1 98.12 40 LEU B O 1
ATOM 1580 N N . GLY B 1 41 ? 0.137 -20.453 -9.094 1 96.31 41 GLY B N 1
ATOM 1581 C CA . GLY B 1 41 ? 1.364 -20.828 -9.781 1 96.31 41 GLY B CA 1
ATOM 1582 C C . GLY B 1 41 ? 2.318 -21.625 -8.914 1 96.31 41 GLY B C 1
ATOM 1583 O O . GLY B 1 41 ? 2.471 -21.328 -7.723 1 96.31 41 GLY B O 1
ATOM 1584 N N . LYS B 1 42 ? 2.916 -22.594 -9.516 1 95.06 42 LYS B N 1
ATOM 1585 C CA . LYS B 1 42 ? 3.955 -23.344 -8.82 1 95.06 42 LYS B CA 1
ATOM 1586 C C . LYS B 1 42 ? 5.32 -22.688 -8.984 1 95.06 42 LYS B C 1
ATOM 1588 O O . LYS B 1 42 ? 5.875 -22.656 -10.086 1 95.06 42 LYS B O 1
ATOM 1593 N N . ARG B 1 43 ? 5.848 -22.219 -7.863 1 91.5 43 ARG B N 1
ATOM 1594 C CA . ARG B 1 43 ? 7.094 -21.469 -7.914 1 91.5 43 ARG B CA 1
ATOM 1595 C C . ARG B 1 43 ? 8.258 -22.359 -8.336 1 91.5 43 ARG B C 1
ATOM 1597 O O . ARG B 1 43 ? 8.406 -23.484 -7.84 1 91.5 43 ARG B O 1
ATOM 1604 N N . SER B 1 44 ? 9.133 -21.812 -9.18 1 89.56 44 SER B N 1
ATOM 1605 C CA . SER B 1 44 ? 10.281 -22.562 -9.688 1 89.56 44 SER B CA 1
ATOM 1606 C C . SER B 1 44 ? 11.352 -22.719 -8.609 1 89.56 44 SER B C 1
ATOM 1608 O O . SER B 1 44 ? 12.086 -23.719 -8.602 1 89.56 44 SER B O 1
ATOM 1610 N N . ASP B 1 45 ? 11.422 -21.766 -7.738 1 84.31 45 ASP B N 1
ATOM 1611 C CA . ASP B 1 45 ? 12.508 -21.75 -6.762 1 84.31 45 ASP B CA 1
ATOM 1612 C C . ASP B 1 45 ? 12.203 -22.656 -5.578 1 84.31 45 ASP B C 1
ATOM 1614 O O . ASP B 1 45 ? 13.109 -23.219 -4.961 1 84.31 45 ASP B O 1
ATOM 1618 N N . SER B 1 46 ? 10.953 -22.859 -5.238 1 85.81 46 SER B N 1
ATOM 1619 C CA . SER B 1 46 ? 10.602 -23.594 -4.023 1 85.81 46 SER B CA 1
ATOM 1620 C C . SER B 1 46 ? 9.758 -24.828 -4.344 1 85.81 46 SER B C 1
ATOM 1622 O O . SER B 1 46 ? 9.648 -25.734 -3.52 1 85.81 46 SER B O 1
ATOM 1624 N N . GLY B 1 47 ? 9.062 -24.75 -5.504 1 89.88 47 GLY B N 1
ATOM 1625 C CA . GLY B 1 47 ? 8.148 -25.828 -5.875 1 89.88 47 GLY B CA 1
ATOM 1626 C C . GLY B 1 47 ? 6.816 -25.75 -5.16 1 89.88 47 GLY B C 1
ATOM 1627 O O . GLY B 1 47 ? 6.012 -26.688 -5.238 1 89.88 47 GLY B O 1
ATOM 1628 N N . ARG B 1 48 ? 6.629 -24.672 -4.512 1 92.88 48 ARG B N 1
ATOM 1629 C CA . ARG B 1 48 ? 5.383 -24.5 -3.773 1 92.88 48 ARG B CA 1
ATOM 1630 C C . ARG B 1 48 ? 4.375 -23.688 -4.582 1 92.88 48 ARG B C 1
ATOM 1632 O O . ARG B 1 48 ? 4.758 -22.797 -5.348 1 92.88 48 ARG B O 1
ATOM 1639 N N . TRP B 1 49 ? 3.127 -24.047 -4.375 1 96.25 49 TRP B N 1
ATOM 1640 C CA . TRP B 1 49 ? 2.061 -23.266 -4.992 1 96.25 49 TRP B CA 1
ATOM 1641 C C . TRP B 1 49 ? 1.86 -21.953 -4.258 1 96.25 49 TRP B C 1
ATOM 1643 O O . TRP B 1 49 ? 1.905 -21.906 -3.027 1 96.25 49 TRP B O 1
ATOM 1653 N N . SER B 1 50 ? 1.672 -20.938 -5.016 1 96.69 50 SER B N 1
ATOM 1654 C CA . SER B 1 50 ? 1.484 -19.609 -4.449 1 96.69 50 SER B CA 1
ATOM 1655 C C . SER B 1 50 ? 0.542 -18.766 -5.305 1 96.69 50 SER B C 1
ATOM 1657 O O . SER B 1 50 ? 0.232 -19.141 -6.441 1 96.69 50 SER B O 1
ATOM 1659 N N . SER B 1 51 ? 0.012 -17.703 -4.734 1 97.62 51 SER B N 1
ATOM 1660 C CA . SER B 1 51 ? -0.738 -16.734 -5.52 1 97.62 51 SER B CA 1
ATOM 1661 C C . SER B 1 51 ? 0.162 -16.016 -6.523 1 97.62 51 SER B C 1
ATOM 1663 O O . SER B 1 51 ? 1.384 -16.188 -6.492 1 97.62 51 SER B O 1
ATOM 1665 N N . ILE B 1 52 ? -0.409 -15.32 -7.457 1 97.31 52 ILE B N 1
ATOM 1666 C CA . ILE B 1 52 ? 0.328 -14.516 -8.422 1 97.31 52 ILE B CA 1
ATOM 1667 C C . ILE B 1 52 ? 0.72 -13.18 -7.781 1 97.31 52 ILE B C 1
ATOM 1669 O O . ILE B 1 52 ? -0.145 -12.391 -7.402 1 97.31 52 ILE B O 1
ATOM 1673 N N . ASP B 1 53 ? 1.966 -12.984 -7.641 1 96.31 53 ASP B N 1
ATOM 1674 C CA . ASP B 1 53 ? 2.443 -11.82 -6.895 1 96.31 53 ASP B CA 1
ATOM 1675 C C . ASP B 1 53 ? 3.66 -11.195 -7.574 1 96.31 53 ASP B C 1
ATOM 1677 O O . ASP B 1 53 ? 4.27 -11.812 -8.453 1 96.31 53 ASP B O 1
ATOM 1681 N N . GLY B 1 54 ? 4.035 -9.992 -7.133 1 96.69 54 GLY B N 1
ATOM 1682 C CA . GLY B 1 54 ? 5.254 -9.344 -7.59 1 96.69 54 GLY B CA 1
ATOM 1683 C C . GLY B 1 54 ? 5.539 -8.039 -6.879 1 96.69 54 GLY B C 1
ATOM 1684 O O . GLY B 1 54 ? 4.727 -7.566 -6.082 1 96.69 54 GLY B O 1
ATOM 1685 N N . ILE B 1 55 ? 6.688 -7.562 -7.141 1 98.19 55 ILE B N 1
ATOM 1686 C CA . ILE B 1 55 ? 7.133 -6.293 -6.578 1 98.19 55 ILE B CA 1
ATOM 1687 C C . ILE B 1 55 ? 6.586 -5.141 -7.414 1 98.19 55 ILE B C 1
ATOM 1689 O O . ILE B 1 55 ? 6.609 -5.191 -8.648 1 98.19 55 ILE B O 1
ATOM 1693 N N . VAL B 1 56 ? 6.062 -4.137 -6.777 1 98.75 56 VAL B N 1
ATOM 1694 C CA . VAL B 1 56 ? 5.555 -2.947 -7.457 1 98.75 56 VAL B CA 1
ATOM 1695 C C . VAL B 1 56 ? 6.723 -2.08 -7.922 1 98.75 56 VAL B C 1
ATOM 1697 O O . VAL B 1 56 ? 7.547 -1.655 -7.109 1 98.75 56 VAL B O 1
ATOM 1700 N N . GLU B 1 57 ? 6.809 -1.821 -9.188 1 97.94 57 GLU B N 1
ATOM 1701 C CA . GLU B 1 57 ? 7.883 -1.003 -9.742 1 97.94 57 GLU B CA 1
ATOM 1702 C C . GLU B 1 57 ? 7.648 0.479 -9.461 1 97.94 57 GLU B C 1
ATOM 1704 O O . GLU B 1 57 ? 6.5 0.921 -9.352 1 97.94 57 GLU B O 1
ATOM 1709 N N . PRO B 1 58 ? 8.719 1.185 -9.359 1 97.56 58 PRO B N 1
ATOM 1710 C CA . PRO B 1 58 ? 8.555 2.619 -9.109 1 97.56 58 PRO B CA 1
ATOM 1711 C C . PRO B 1 58 ? 7.645 3.297 -10.125 1 97.56 58 PRO B C 1
ATOM 1713 O O . PRO B 1 58 ? 7.824 3.123 -11.336 1 97.56 58 PRO B O 1
ATOM 1716 N N . GLY B 1 59 ? 6.621 4.027 -9.586 1 96.31 59 GLY B N 1
ATOM 1717 C CA . GLY B 1 59 ? 5.715 4.762 -10.453 1 96.31 59 GLY B CA 1
ATOM 1718 C C . GLY B 1 59 ? 4.492 3.963 -10.852 1 96.31 59 GLY B C 1
ATOM 1719 O O . GLY B 1 59 ? 3.531 4.516 -11.398 1 96.31 59 GLY B O 1
ATOM 1720 N N . GLU B 1 60 ? 4.488 2.729 -10.625 1 97.38 60 GLU B N 1
ATOM 1721 C CA . GLU B 1 60 ? 3.369 1.848 -10.945 1 97.38 60 GLU B CA 1
ATOM 1722 C C . GLU B 1 60 ? 2.414 1.725 -9.758 1 97.38 60 GLU B C 1
ATOM 1724 O O . GLU B 1 60 ? 2.85 1.585 -8.617 1 97.38 60 GLU B O 1
ATOM 1729 N N . ALA B 1 61 ? 1.136 1.832 -10.086 1 98.56 61 ALA B N 1
ATOM 1730 C CA . ALA B 1 61 ? 0.177 1.56 -9.016 1 98.56 61 ALA B CA 1
ATOM 1731 C C . ALA B 1 61 ? 0.096 0.065 -8.719 1 98.56 61 ALA B C 1
ATOM 1733 O O . ALA B 1 61 ? 0.207 -0.761 -9.625 1 98.56 61 ALA B O 1
ATOM 1734 N N . PRO B 1 62 ? -0.132 -0.316 -7.461 1 98.88 62 PRO B N 1
ATOM 1735 C CA . PRO B 1 62 ? -0.162 -1.736 -7.105 1 98.88 62 PRO B CA 1
ATOM 1736 C C . PRO B 1 62 ? -1.178 -2.527 -7.926 1 98.88 62 PRO B C 1
ATOM 1738 O O . PRO B 1 62 ? -0.923 -3.68 -8.289 1 98.88 62 PRO B O 1
ATOM 1741 N N . GLU B 1 63 ? -2.326 -1.914 -8.227 1 98.88 63 GLU B N 1
ATOM 1742 C CA . GLU B 1 63 ? -3.332 -2.623 -9.016 1 98.88 63 GLU B CA 1
ATOM 1743 C C . GLU B 1 63 ? -2.838 -2.891 -10.43 1 98.88 63 GLU B C 1
ATOM 1745 O O . GLU B 1 63 ? -3.186 -3.908 -11.031 1 98.88 63 GLU B O 1
ATOM 1750 N N . GLU B 1 64 ? -2.043 -1.966 -10.969 1 98.69 64 GLU B N 1
ATOM 1751 C CA . GLU B 1 64 ? -1.444 -2.174 -12.281 1 98.69 64 GLU B CA 1
ATOM 1752 C C . GLU B 1 64 ? -0.419 -3.303 -12.25 1 98.69 64 GLU B C 1
ATOM 1754 O O . GLU B 1 64 ? -0.321 -4.086 -13.195 1 98.69 64 GLU B O 1
ATOM 1759 N N . THR B 1 65 ? 0.308 -3.355 -11.195 1 98.62 65 THR B N 1
ATOM 1760 C CA . THR B 1 65 ? 1.284 -4.426 -11.016 1 98.62 65 THR B CA 1
ATOM 1761 C C . THR B 1 65 ? 0.593 -5.785 -10.969 1 98.62 65 THR B C 1
ATOM 1763 O O . THR B 1 65 ? 1.056 -6.742 -11.586 1 98.62 65 THR B O 1
ATOM 1766 N N . ALA B 1 66 ? -0.545 -5.871 -10.219 1 98.69 66 ALA B N 1
ATOM 1767 C CA . ALA B 1 66 ? -1.29 -7.125 -10.125 1 98.69 66 ALA B CA 1
ATOM 1768 C C . ALA B 1 66 ? -1.693 -7.625 -11.516 1 98.69 66 ALA B C 1
ATOM 1770 O O . ALA B 1 66 ? -1.516 -8.805 -11.828 1 98.69 66 ALA B O 1
ATOM 1771 N N . VAL B 1 67 ? -2.146 -6.707 -12.328 1 98.69 67 VAL B N 1
ATOM 1772 C CA . VAL B 1 67 ? -2.594 -7.051 -13.672 1 98.69 67 VAL B CA 1
ATOM 1773 C C . VAL B 1 67 ? -1.395 -7.469 -14.523 1 98.69 67 VAL B C 1
ATOM 1775 O O . VAL B 1 67 ? -1.432 -8.5 -15.195 1 98.69 67 VAL B O 1
ATOM 1778 N N . ARG B 1 68 ? -0.304 -6.688 -14.492 1 97.75 68 ARG B N 1
ATOM 1779 C CA . ARG B 1 68 ? 0.902 -6.965 -15.266 1 97.75 68 ARG B CA 1
ATOM 1780 C C . ARG B 1 68 ? 1.495 -8.32 -14.883 1 97.75 68 ARG B C 1
ATOM 1782 O O . ARG B 1 68 ? 1.838 -9.117 -15.758 1 97.75 68 ARG B O 1
ATOM 1789 N N . GLU B 1 69 ? 1.606 -8.602 -13.555 1 97.5 69 GLU B N 1
ATOM 1790 C CA . GLU B 1 69 ? 2.199 -9.844 -13.086 1 97.5 69 GLU B CA 1
ATOM 1791 C C . GLU B 1 69 ? 1.362 -11.047 -13.516 1 97.5 69 GLU B C 1
ATOM 1793 O O . GLU B 1 69 ? 1.905 -12.117 -13.812 1 97.5 69 GLU B O 1
ATOM 1798 N N . CYS B 1 70 ? 0.003 -10.906 -13.492 1 97.69 70 CYS B N 1
ATOM 1799 C CA . CYS B 1 70 ? -0.852 -12 -13.945 1 97.69 70 CYS B CA 1
ATOM 1800 C C . CYS B 1 70 ? -0.578 -12.336 -15.406 1 97.69 70 CYS B C 1
ATOM 1802 O O . CYS B 1 70 ? -0.461 -13.516 -15.766 1 97.69 70 CYS B O 1
ATOM 1804 N N . LEU B 1 71 ? -0.442 -11.281 -16.219 1 97.19 71 LEU B N 1
ATOM 1805 C CA . LEU B 1 71 ? -0.152 -11.5 -17.641 1 97.19 71 LEU B CA 1
ATOM 1806 C C . LEU B 1 71 ? 1.222 -12.141 -17.812 1 97.19 71 LEU B C 1
ATOM 1808 O O . LEU B 1 71 ? 1.366 -13.117 -18.547 1 97.19 71 LEU B O 1
ATOM 1812 N N . GLU B 1 72 ? 2.256 -11.633 -17.141 1 95.88 72 GLU B N 1
ATOM 1813 C CA . GLU B 1 72 ? 3.633 -12.102 -17.266 1 95.88 72 GLU B CA 1
ATOM 1814 C C . GLU B 1 72 ? 3.779 -13.539 -16.766 1 95.88 72 GLU B C 1
ATOM 1816 O O . GLU B 1 72 ? 4.457 -14.352 -17.391 1 95.88 72 GLU B O 1
ATOM 1821 N N . GLU B 1 73 ? 3.072 -13.875 -15.664 1 95.81 73 GLU B N 1
ATOM 1822 C CA . GLU B 1 73 ? 3.309 -15.156 -15 1 95.81 73 GLU B CA 1
ATOM 1823 C C . GLU B 1 73 ? 2.365 -16.234 -15.531 1 95.81 73 GLU B C 1
ATOM 1825 O O . GLU B 1 73 ? 2.686 -17.422 -15.484 1 95.81 73 GLU B O 1
ATOM 1830 N N . THR B 1 74 ? 1.127 -15.859 -16.062 1 96.25 74 THR B N 1
ATOM 1831 C CA . THR B 1 74 ? 0.108 -16.875 -16.328 1 96.25 74 THR B CA 1
ATOM 1832 C C . THR B 1 74 ? -0.462 -16.719 -17.734 1 96.25 74 THR B C 1
ATOM 1834 O O . THR B 1 74 ? -1.252 -17.547 -18.188 1 96.25 74 THR B O 1
ATOM 1837 N N . GLU B 1 75 ? -0.119 -15.602 -18.469 1 95.69 75 GLU B N 1
ATOM 1838 C CA . GLU B 1 75 ? -0.6 -15.289 -19.812 1 95.69 75 GLU B CA 1
ATOM 1839 C C . GLU B 1 75 ? -2.082 -14.922 -19.781 1 95.69 75 GLU B C 1
ATOM 1841 O O . GLU B 1 75 ? -2.709 -14.805 -20.844 1 95.69 75 GLU B O 1
ATOM 1846 N N . LEU B 1 76 ? -2.654 -14.758 -18.625 1 97.12 76 LEU B N 1
ATOM 1847 C CA . LEU B 1 76 ? -4.062 -14.383 -18.5 1 97.12 76 LEU B CA 1
ATOM 1848 C C . LEU B 1 76 ? -4.219 -12.875 -18.391 1 97.12 76 LEU B C 1
ATOM 1850 O O . LEU B 1 76 ? -3.461 -12.219 -17.672 1 97.12 76 LEU B O 1
ATOM 1854 N N . ALA B 1 77 ? -5.109 -12.328 -19.156 1 98.19 77 ALA B N 1
ATOM 1855 C CA . ALA B 1 77 ? -5.598 -10.977 -18.906 1 98.19 77 ALA B CA 1
ATOM 1856 C C . ALA B 1 77 ? -6.633 -10.961 -17.781 1 98.19 77 ALA B C 1
ATOM 1858 O O . ALA B 1 77 ? -7.566 -11.766 -17.781 1 98.19 77 ALA B O 1
ATOM 1859 N N . VAL B 1 78 ? -6.438 -10.094 -16.781 1 98.62 78 VAL B N 1
ATOM 1860 C CA . VAL B 1 78 ? -7.363 -10.016 -15.656 1 98.62 78 VAL B CA 1
ATOM 1861 C C . VAL B 1 78 ? -7.77 -8.562 -15.414 1 98.62 78 VAL B C 1
ATOM 1863 O O . VAL B 1 78 ? -7.133 -7.641 -15.93 1 98.62 78 VAL B O 1
ATOM 1866 N N . GLU B 1 79 ? -8.82 -8.422 -14.742 1 98.75 79 GLU B N 1
ATOM 1867 C CA . GLU B 1 79 ? -9.234 -7.137 -14.203 1 98.75 79 GLU B CA 1
ATOM 1868 C C . GLU B 1 79 ? -9.289 -7.176 -12.672 1 98.75 79 GLU B C 1
ATOM 1870 O O . GLU B 1 79 ? -9.727 -8.164 -12.086 1 98.75 79 GLU B O 1
ATOM 1875 N N . VAL B 1 80 ? -8.727 -6.156 -12.086 1 98.75 80 VAL B N 1
ATOM 1876 C CA . VAL B 1 80 ? -8.828 -5.984 -10.641 1 98.75 80 VAL B CA 1
ATOM 1877 C C . VAL B 1 80 ? -10.258 -5.586 -10.273 1 98.75 80 VAL B C 1
ATOM 1879 O O . VAL B 1 80 ? -10.797 -4.617 -10.812 1 98.75 80 VAL B O 1
ATOM 1882 N N . GLU B 1 81 ? -10.867 -6.344 -9.414 1 98.44 81 GLU B N 1
ATOM 1883 C CA . GLU B 1 81 ? -12.18 -5.98 -8.898 1 98.44 81 GLU B CA 1
ATOM 1884 C C . GLU B 1 81 ? -12.07 -4.996 -7.734 1 98.44 81 GLU B C 1
ATOM 1886 O O . GLU B 1 81 ? -12.75 -3.969 -7.719 1 98.44 81 GLU B O 1
ATOM 1891 N N . ARG B 1 82 ? -11.211 -5.262 -6.797 1 97.88 82 ARG B N 1
ATOM 1892 C CA . ARG B 1 82 ? -11.039 -4.387 -5.641 1 97.88 82 ARG B CA 1
ATOM 1893 C C . ARG B 1 82 ? -9.828 -4.809 -4.812 1 97.88 82 ARG B C 1
ATOM 1895 O O . ARG B 1 82 ? -9.367 -5.949 -4.91 1 97.88 82 ARG B O 1
ATOM 1902 N N . LEU B 1 83 ? -9.258 -3.936 -4.09 1 98.88 83 LEU B N 1
ATOM 1903 C CA . LEU B 1 83 ? -8.328 -4.211 -3.004 1 98.88 83 LEU B CA 1
ATOM 1904 C C . LEU B 1 83 ? -9.047 -4.812 -1.804 1 98.88 83 LEU B C 1
ATOM 1906 O O . LEU B 1 83 ? -10.016 -4.23 -1.299 1 98.88 83 LEU B O 1
ATOM 1910 N N . VAL B 1 84 ? -8.555 -5.984 -1.299 1 98.75 84 VAL B N 1
ATOM 1911 C CA . VAL B 1 84 ? -9.352 -6.637 -0.268 1 98.75 84 VAL B CA 1
ATOM 1912 C C . VAL B 1 84 ? -8.547 -6.734 1.027 1 98.75 84 VAL B C 1
ATOM 1914 O O . VAL B 1 84 ? -9.117 -6.945 2.102 1 98.75 84 VAL B O 1
ATOM 1917 N N . MET B 1 85 ? -7.242 -6.551 0.958 1 98.75 85 MET B N 1
ATOM 1918 C CA . MET B 1 85 ? -6.426 -6.676 2.16 1 98.75 85 MET B CA 1
ATOM 1919 C C . MET B 1 85 ? -5.07 -6.004 1.971 1 98.75 85 MET B C 1
ATOM 1921 O O . MET B 1 85 ? -4.488 -6.062 0.885 1 98.75 85 MET B O 1
ATOM 1925 N N . THR B 1 86 ? -4.605 -5.359 2.934 1 98.88 86 THR B N 1
ATOM 1926 C CA . THR B 1 86 ? -3.205 -4.965 3.053 1 98.88 86 THR B CA 1
ATOM 1927 C C . THR B 1 86 ? -2.564 -5.605 4.281 1 98.88 86 THR B C 1
ATOM 1929 O O . THR B 1 86 ? -3.26 -5.953 5.238 1 98.88 86 THR B O 1
ATOM 1932 N N . GLY B 1 87 ? -1.303 -5.793 4.238 1 98.5 87 GLY B N 1
ATOM 1933 C CA . GLY B 1 87 ? -0.566 -6.359 5.355 1 98.5 87 GLY B CA 1
ATOM 1934 C C . GLY B 1 87 ? 0.938 -6.254 5.195 1 98.5 87 GLY B C 1
ATOM 1935 O O . GLY B 1 87 ? 1.426 -5.797 4.156 1 98.5 87 GLY B O 1
ATOM 1936 N N . VAL B 1 88 ? 1.652 -6.625 6.207 1 98.56 88 VAL B N 1
ATOM 1937 C CA . VAL B 1 88 ? 3.109 -6.566 6.211 1 98.56 88 VAL B CA 1
ATOM 1938 C C . VAL B 1 88 ? 3.686 -7.98 6.199 1 98.56 88 VAL B C 1
ATOM 1940 O O . VAL B 1 88 ? 3.305 -8.82 7.02 1 98.56 88 VAL B O 1
ATOM 1943 N N . LEU B 1 89 ? 4.594 -8.172 5.223 1 96.75 89 LEU B N 1
ATOM 1944 C CA . LEU B 1 89 ? 5.289 -9.438 5.051 1 96.75 89 LEU B CA 1
ATOM 1945 C C . LEU B 1 89 ? 6.766 -9.305 5.402 1 96.75 89 LEU B C 1
ATOM 1947 O O . LEU B 1 89 ? 7.41 -8.32 5.031 1 96.75 89 LEU B O 1
ATOM 1951 N N . GLY B 1 90 ? 7.297 -10.438 5.996 1 95.25 90 GLY B N 1
ATOM 1952 C CA . GLY B 1 90 ? 8.727 -10.508 6.234 1 95.25 90 GLY B CA 1
ATOM 1953 C C . GLY B 1 90 ? 9.117 -10.188 7.664 1 95.25 90 GLY B C 1
ATOM 1954 O O . GLY B 1 90 ? 8.25 -10.062 8.531 1 95.25 90 GLY B O 1
ATOM 1955 N N . PRO B 1 91 ? 10.375 -10.148 7.902 1 96.44 91 PRO B N 1
ATOM 1956 C CA . PRO B 1 91 ? 11.43 -10.234 6.891 1 96.44 91 PRO B CA 1
ATOM 1957 C C . PRO B 1 91 ? 11.539 -11.625 6.27 1 96.44 91 PRO B C 1
ATOM 1959 O O . PRO B 1 91 ? 11.336 -12.625 6.957 1 96.44 91 PRO B O 1
ATOM 1962 N N . ILE B 1 92 ? 11.75 -11.656 4.922 1 94.31 92 ILE B N 1
ATOM 1963 C CA . ILE B 1 92 ? 12.031 -12.867 4.16 1 94.31 92 ILE B CA 1
ATOM 1964 C C . ILE B 1 92 ? 13.508 -12.906 3.771 1 94.31 92 ILE B C 1
ATOM 1966 O O . ILE B 1 92 ? 14.023 -11.953 3.193 1 94.31 92 ILE B O 1
ATOM 1970 N N . ARG B 1 93 ? 14.18 -13.945 4.141 1 94.56 93 ARG B N 1
ATOM 1971 C CA . ARG B 1 93 ? 15.562 -14.156 3.729 1 94.56 93 ARG B CA 1
ATOM 1972 C C . ARG B 1 93 ? 15.641 -15.117 2.545 1 94.56 93 ARG B C 1
ATOM 1974 O O . ARG B 1 93 ? 15.203 -16.266 2.639 1 94.56 93 ARG B O 1
ATOM 1981 N N . TYR B 1 94 ? 16.219 -14.633 1.476 1 92.81 94 TYR B N 1
ATOM 1982 C CA . TYR B 1 94 ? 16.328 -15.422 0.255 1 92.81 94 TYR B CA 1
ATOM 1983 C C . TYR B 1 94 ? 17.625 -16.219 0.233 1 92.81 94 TYR B C 1
ATOM 1985 O O . TYR B 1 94 ? 18.562 -15.93 0.997 1 92.81 94 TYR B O 1
ATOM 1993 N N . PRO B 1 95 ? 17.719 -17.203 -0.59 1 91.06 95 PRO B N 1
ATOM 1994 C CA . PRO B 1 95 ? 18.906 -18.062 -0.627 1 91.06 95 PRO B CA 1
ATOM 1995 C C . PRO B 1 95 ? 20.188 -17.281 -0.94 1 91.06 95 PRO B C 1
ATOM 1997 O O . PRO B 1 95 ? 21.266 -17.656 -0.469 1 91.06 95 PRO B O 1
ATOM 2000 N N . ASN B 1 96 ? 20.141 -16.25 -1.632 1 93.12 96 ASN B N 1
ATOM 2001 C CA . ASN B 1 96 ? 21.312 -15.469 -2.016 1 93.12 96 ASN B CA 1
ATOM 2002 C C . ASN B 1 96 ? 21.75 -14.516 -0.904 1 93.12 96 ASN B C 1
ATOM 2004 O O . ASN B 1 96 ? 22.703 -13.758 -1.064 1 93.12 96 ASN B O 1
ATOM 2008 N N . GLY B 1 97 ? 20.938 -14.492 0.181 1 96.06 97 GLY B N 1
ATOM 2009 C CA . GLY B 1 97 ? 21.312 -13.672 1.323 1 96.06 97 GLY B CA 1
ATOM 2010 C C . GLY B 1 97 ? 20.5 -12.391 1.415 1 96.06 97 GLY B C 1
ATOM 2011 O O . GLY B 1 97 ? 20.531 -11.703 2.436 1 96.06 97 GLY B O 1
ATOM 2012 N N . ASP B 1 98 ? 19.734 -12.062 0.387 1 96.25 98 ASP B N 1
ATOM 2013 C CA . ASP B 1 98 ? 18.922 -10.852 0.388 1 96.25 98 ASP B CA 1
ATOM 2014 C C . ASP B 1 98 ? 17.828 -10.93 1.447 1 96.25 98 ASP B C 1
ATOM 2016 O O . ASP B 1 98 ? 17.25 -11.992 1.683 1 96.25 98 ASP B O 1
ATOM 2020 N N . VAL B 1 99 ? 17.562 -9.828 2.076 1 97.06 99 VAL B N 1
ATOM 2021 C CA . VAL B 1 99 ? 16.484 -9.711 3.053 1 97.06 99 VAL B CA 1
ATOM 2022 C C . VAL B 1 99 ? 15.492 -8.641 2.604 1 97.06 99 VAL B C 1
ATOM 2024 O O . VAL B 1 99 ? 15.891 -7.523 2.256 1 97.06 99 VAL B O 1
ATOM 2027 N N . CYS B 1 100 ? 14.211 -9.023 2.545 1 97.31 100 CYS B N 1
ATOM 2028 C CA . CYS B 1 100 ? 13.18 -8.086 2.125 1 97.31 100 CYS B CA 1
ATOM 2029 C C . CYS B 1 100 ? 11.961 -8.164 3.035 1 97.31 100 CYS B C 1
ATOM 2031 O O . CYS B 1 100 ? 11.633 -9.242 3.545 1 97.31 100 CYS B O 1
ATOM 2033 N N . SER B 1 101 ? 11.352 -7.094 3.291 1 98.06 101 SER B N 1
ATOM 2034 C CA . SER B 1 101 ? 10 -6.973 3.816 1 98.06 101 SER B CA 1
ATOM 2035 C C . SER B 1 101 ? 9.109 -6.176 2.871 1 98.06 101 SER B C 1
ATOM 2037 O O . SER B 1 101 ? 9.602 -5.438 2.018 1 98.06 101 SER B O 1
ATOM 2039 N N . PHE B 1 102 ? 7.797 -6.41 3.016 1 98.44 102 PHE B N 1
ATOM 2040 C CA . PHE B 1 102 ? 6.875 -5.816 2.051 1 98.44 102 PHE B CA 1
ATOM 2041 C C . PHE B 1 102 ? 5.625 -5.297 2.746 1 98.44 102 PHE B C 1
ATOM 2043 O O . PHE B 1 102 ? 5.145 -5.902 3.709 1 98.44 102 PHE B O 1
ATOM 2050 N N . VAL B 1 103 ? 5.113 -4.223 2.338 1 98.88 103 VAL B N 1
ATOM 2051 C CA . VAL B 1 103 ? 3.668 -4.031 2.424 1 98.88 103 VAL B CA 1
ATOM 2052 C C . VAL B 1 103 ? 2.984 -4.754 1.264 1 98.88 103 VAL B C 1
ATOM 2054 O O . VAL B 1 103 ? 3.281 -4.484 0.097 1 98.88 103 VAL B O 1
ATOM 2057 N N . ASP B 1 104 ? 2.135 -5.582 1.616 1 98.56 104 ASP B N 1
ATOM 2058 C CA . ASP B 1 104 ? 1.426 -6.414 0.647 1 98.56 104 ASP B CA 1
ATOM 2059 C C . ASP B 1 104 ? 0.058 -5.824 0.314 1 98.56 104 ASP B C 1
ATOM 2061 O O . ASP B 1 104 ? -0.673 -5.395 1.21 1 98.56 104 ASP B O 1
ATOM 2065 N N . HIS B 1 105 ? -0.329 -5.73 -0.957 1 98.94 105 HIS B N 1
ATOM 2066 C CA . HIS B 1 105 ? -1.649 -5.363 -1.456 1 98.94 105 HIS B CA 1
ATOM 2067 C C . HIS B 1 105 ? -2.326 -6.543 -2.145 1 98.94 105 HIS B C 1
ATOM 2069 O O . HIS B 1 105 ? -1.882 -6.984 -3.207 1 98.94 105 HIS B O 1
ATOM 2075 N N . VAL B 1 106 ? -3.414 -7.016 -1.581 1 98.94 106 VAL B N 1
ATOM 2076 C CA . VAL B 1 106 ? -4.09 -8.195 -2.105 1 98.94 106 VAL B CA 1
ATOM 2077 C C . VAL B 1 106 ? -5.328 -7.773 -2.895 1 98.94 106 VAL B C 1
ATOM 2079 O O . VAL B 1 106 ? -6.242 -7.16 -2.344 1 98.94 106 VAL B O 1
ATOM 2082 N N . PHE B 1 107 ? -5.363 -8.164 -4.117 1 98.94 107 PHE B N 1
ATOM 2083 C CA . PHE B 1 107 ? -6.449 -7.773 -5.008 1 98.94 107 PHE B CA 1
ATOM 2084 C C . PHE B 1 107 ? -7.297 -8.984 -5.391 1 98.94 107 PHE B C 1
ATOM 2086 O O . PHE B 1 107 ? -6.762 -10.039 -5.723 1 98.94 107 PHE B O 1
ATOM 2093 N N . ARG B 1 108 ? -8.594 -8.836 -5.273 1 98.88 108 ARG B N 1
ATOM 2094 C CA . ARG B 1 108 ? -9.539 -9.758 -5.906 1 98.88 108 ARG B CA 1
ATOM 2095 C C . ARG B 1 108 ? -9.648 -9.484 -7.402 1 98.88 108 ARG B C 1
ATOM 2097 O O . ARG B 1 108 ? -9.859 -8.344 -7.816 1 98.88 108 ARG B O 1
ATOM 2104 N N . CYS B 1 109 ? -9.438 -10.492 -8.211 1 98.88 109 CYS B N 1
ATOM 2105 C CA . CYS B 1 109 ? -9.406 -10.328 -9.656 1 98.88 109 CYS B CA 1
ATOM 2106 C C . CYS B 1 109 ? -10.25 -11.391 -10.344 1 98.88 109 CYS B C 1
ATOM 2108 O O . CYS B 1 109 ? -10.547 -12.43 -9.758 1 98.88 109 CYS B O 1
ATOM 2110 N N . HIS B 1 110 ? -10.633 -11.109 -11.57 1 98.62 110 HIS B N 1
ATOM 2111 C CA . HIS B 1 110 ? -11.25 -12.102 -12.438 1 98.62 110 HIS B CA 1
ATOM 2112 C C . HIS B 1 110 ? -10.648 -12.062 -13.836 1 98.62 110 HIS B C 1
ATOM 2114 O O . HIS B 1 110 ? -10.078 -11.047 -14.242 1 98.62 110 HIS B O 1
ATOM 2120 N N . VAL B 1 111 ? -10.773 -13.156 -14.555 1 98.12 111 VAL B N 1
ATOM 2121 C CA . VAL B 1 111 ? -10.18 -13.312 -15.875 1 98.12 111 VAL B CA 1
ATOM 2122 C C . VAL B 1 111 ? -11.023 -12.586 -16.922 1 98.12 111 VAL B C 1
ATOM 2124 O O . VAL B 1 111 ? -12.258 -12.664 -16.891 1 98.12 111 VAL B O 1
ATOM 2127 N N . THR B 1 112 ? -10.375 -11.906 -17.812 1 98.19 112 THR B N 1
ATOM 2128 C CA . THR B 1 112 ? -11.094 -11.242 -18.891 1 98.19 112 THR B CA 1
ATOM 2129 C C . THR B 1 112 ? -10.641 -11.789 -20.25 1 98.19 112 THR B C 1
ATOM 2131 O O . THR B 1 112 ? -11.242 -11.477 -21.281 1 98.19 112 THR B O 1
ATOM 2134 N N . GLY B 1 113 ? -9.508 -12.516 -20.25 1 96.31 113 GLY B N 1
ATOM 2135 C CA . GLY B 1 113 ? -9.039 -13.094 -21.5 1 96.31 113 GLY B CA 1
ATOM 2136 C C . GLY B 1 113 ? -7.785 -13.938 -21.328 1 96.31 113 GLY B C 1
ATOM 2137 O O . GLY B 1 113 ? -7.148 -13.898 -20.266 1 96.31 113 GLY B O 1
ATOM 2138 N N . GLY B 1 114 ? -7.551 -14.75 -22.312 1 93.75 114 GLY B N 1
ATOM 2139 C CA . GLY B 1 114 ? -6.359 -15.586 -22.328 1 93.75 114 GLY B CA 1
ATOM 2140 C C . GLY B 1 114 ? -6.621 -17 -21.844 1 93.75 114 GLY B C 1
ATOM 2141 O O . GLY B 1 114 ? -7.742 -17.344 -21.453 1 93.75 114 GLY B O 1
ATOM 2142 N N . ARG B 1 115 ? -5.645 -17.812 -22.141 1 90.69 115 ARG B N 1
ATOM 2143 C CA . ARG B 1 115 ? -5.602 -19.188 -21.641 1 90.69 115 ARG B CA 1
ATOM 2144 C C . ARG B 1 115 ? -4.418 -19.375 -20.688 1 90.69 115 ARG B C 1
ATOM 2146 O O . ARG B 1 115 ? -3.285 -19.031 -21.031 1 90.69 115 ARG B O 1
ATOM 2153 N N . ALA B 1 116 ? -4.77 -19.938 -19.562 1 87.06 116 ALA B N 1
ATOM 2154 C CA . ALA B 1 116 ? -3.742 -20.062 -18.531 1 87.06 116 ALA B CA 1
ATOM 2155 C C . ALA B 1 116 ? -2.547 -20.859 -19.031 1 87.06 116 ALA B C 1
ATOM 2157 O O . ALA B 1 116 ? -2.713 -21.938 -19.609 1 87.06 116 ALA B O 1
ATOM 2158 N N . GLY B 1 117 ? -1.38 -20.312 -18.906 1 87.69 117 GLY B N 1
ATOM 2159 C CA . GLY B 1 117 ? -0.09 -20.906 -19.219 1 87.69 117 GLY B CA 1
ATOM 2160 C C . GLY B 1 117 ? 1.046 -20.344 -18.391 1 87.69 117 GLY B C 1
ATOM 2161 O O . GLY B 1 117 ? 0.855 -19.375 -17.641 1 87.69 117 GLY B O 1
ATOM 2162 N N . THR B 1 118 ? 2.168 -21.125 -18.438 1 83.88 118 THR B N 1
ATOM 2163 C CA . THR B 1 118 ? 3.35 -20.594 -17.766 1 83.88 118 THR B CA 1
ATOM 2164 C C . THR B 1 118 ? 4.035 -19.531 -18.625 1 83.88 118 THR B C 1
ATOM 2166 O O . THR B 1 118 ? 4.707 -19.859 -19.594 1 83.88 118 THR B O 1
ATOM 2169 N N . GLY B 1 119 ? 3.734 -18.328 -18.375 1 74.62 119 GLY B N 1
ATOM 2170 C CA . GLY B 1 119 ? 4.246 -17.203 -19.125 1 74.62 119 GLY B CA 1
ATOM 2171 C C . GLY B 1 119 ? 5.75 -17.031 -19.016 1 74.62 119 GLY B C 1
ATOM 2172 O O . GLY B 1 119 ? 6.48 -17.203 -19.984 1 74.62 119 GLY B O 1
ATOM 2173 N N . ASP B 1 120 ? 6.176 -16.719 -17.891 1 76.38 120 ASP B N 1
ATOM 2174 C CA . ASP B 1 120 ? 7.605 -16.516 -17.672 1 76.38 120 ASP B CA 1
ATOM 2175 C C . ASP B 1 120 ? 8.211 -17.672 -16.875 1 76.38 120 ASP B C 1
ATOM 2177 O O . ASP B 1 120 ? 7.59 -18.734 -16.734 1 76.38 120 ASP B O 1
ATOM 2181 N N . ARG B 1 121 ? 9.414 -17.703 -16.641 1 78.31 121 ARG B N 1
ATOM 2182 C CA . ARG B 1 121 ? 10.156 -18.812 -16.047 1 78.31 121 ARG B CA 1
ATOM 2183 C C . ARG B 1 121 ? 10.016 -18.812 -14.523 1 78.31 121 ARG B C 1
ATOM 2185 O O . ARG B 1 121 ? 10.617 -19.641 -13.844 1 78.31 121 ARG B O 1
ATOM 2192 N N . GLU B 1 122 ? 9.07 -17.938 -13.945 1 85.5 122 GLU B N 1
ATOM 2193 C CA . GLU B 1 122 ? 8.914 -17.828 -12.492 1 85.5 122 GLU B CA 1
ATOM 2194 C C . GLU B 1 122 ? 8.133 -19.031 -11.938 1 85.5 122 GLU B C 1
ATOM 2196 O O . GLU B 1 122 ? 8.406 -19.484 -10.828 1 85.5 122 GLU B O 1
ATOM 2201 N N . ASN B 1 123 ? 7.246 -19.5 -12.844 1 91.38 123 ASN B N 1
ATOM 2202 C CA . ASN B 1 123 ? 6.418 -20.625 -12.43 1 91.38 123 ASN B CA 1
ATOM 2203 C C . ASN B 1 123 ? 6.637 -21.844 -13.328 1 91.38 123 ASN B C 1
ATOM 2205 O O . ASN B 1 123 ? 6.812 -21.703 -14.539 1 91.38 123 ASN B O 1
ATOM 2209 N N . THR B 1 124 ? 6.625 -23.062 -12.711 1 93.19 124 THR B N 1
ATOM 2210 C CA . THR B 1 124 ? 6.762 -24.297 -13.469 1 93.19 124 THR B CA 1
ATOM 2211 C C . THR B 1 124 ? 5.398 -24.812 -13.922 1 93.19 124 THR B C 1
ATOM 2213 O O . THR B 1 124 ? 5.305 -25.625 -14.844 1 93.19 124 THR B O 1
ATOM 2216 N N . ALA B 1 125 ? 4.367 -24.359 -13.242 1 94.31 125 ALA B N 1
ATOM 2217 C CA . ALA B 1 125 ? 2.994 -24.703 -13.586 1 94.31 125 ALA B CA 1
ATOM 2218 C C . ALA B 1 125 ? 2.016 -23.656 -13.086 1 94.31 125 ALA B C 1
ATOM 2220 O O . ALA B 1 125 ? 2.322 -22.906 -12.148 1 94.31 125 ALA B O 1
ATOM 2221 N N . VAL B 1 126 ? 0.912 -23.516 -13.75 1 96.38 126 VAL B N 1
ATOM 2222 C CA . VAL B 1 126 ? -0.224 -22.703 -13.344 1 96.38 126 VAL B CA 1
ATOM 2223 C C . VAL B 1 126 ? -1.503 -23.531 -13.375 1 96.38 126 VAL B C 1
ATOM 2225 O O . VAL B 1 126 ? -1.777 -24.219 -14.359 1 96.38 126 VAL B O 1
ATOM 2228 N N . ARG B 1 127 ? -2.295 -23.516 -12.32 1 96.06 127 ARG B N 1
ATOM 2229 C CA . ARG B 1 127 ? -3.461 -24.391 -12.25 1 96.06 127 ARG B CA 1
ATOM 2230 C C . ARG B 1 127 ? -4.582 -23.734 -11.445 1 96.06 127 ARG B C 1
ATOM 2232 O O . ARG B 1 127 ? -4.324 -22.922 -10.547 1 96.06 127 ARG B O 1
ATOM 2239 N N . TRP B 1 128 ? -5.77 -24.109 -11.812 1 97.44 128 TRP B N 1
ATOM 2240 C CA . TRP B 1 128 ? -6.941 -23.734 -11.031 1 97.44 128 TRP B CA 1
ATOM 2241 C C . TRP B 1 128 ? -7.203 -24.75 -9.922 1 97.44 128 TRP B C 1
ATOM 2243 O O . TRP B 1 128 ? -7.211 -25.953 -10.164 1 97.44 128 TRP B O 1
ATOM 2253 N N . PHE B 1 129 ? -7.355 -24.266 -8.734 1 97.81 129 PHE B N 1
ATOM 2254 C CA . PHE B 1 129 ? -7.707 -25.094 -7.578 1 97.81 129 PHE B CA 1
ATOM 2255 C C . PHE B 1 129 ? -9.047 -24.656 -6.992 1 97.81 129 PHE B C 1
ATOM 2257 O O . PHE B 1 129 ? -9.391 -23.469 -7.027 1 97.81 129 PHE B O 1
ATOM 2264 N N . GLY B 1 130 ? -9.836 -25.641 -6.496 1 98.25 130 GLY B N 1
ATOM 2265 C CA . GLY B 1 130 ? -10.953 -25.234 -5.652 1 98.25 130 GLY B CA 1
ATOM 2266 C C . GLY B 1 130 ? -10.516 -24.484 -4.406 1 98.25 130 GLY B C 1
ATOM 2267 O O . GLY B 1 130 ? -9.508 -24.844 -3.787 1 98.25 130 GLY B O 1
ATOM 2268 N N . VAL B 1 131 ? -11.234 -23.391 -4.055 1 98.25 131 VAL B N 1
ATOM 2269 C CA . VAL B 1 131 ? -10.836 -22.578 -2.906 1 98.25 131 VAL B CA 1
ATOM 2270 C C . VAL B 1 131 ? -10.953 -23.406 -1.627 1 98.25 131 VAL B C 1
ATOM 2272 O O . VAL B 1 131 ? -10.32 -23.078 -0.617 1 98.25 131 VAL B O 1
ATOM 2275 N N . ASP B 1 132 ? -11.688 -24.516 -1.674 1 96.69 132 ASP B N 1
ATOM 2276 C CA . ASP B 1 132 ? -11.852 -25.406 -0.524 1 96.69 132 ASP B CA 1
ATOM 2277 C C . ASP B 1 132 ? -10.938 -26.625 -0.636 1 96.69 132 ASP B C 1
ATOM 2279 O O . ASP B 1 132 ? -10.938 -27.484 0.245 1 96.69 132 ASP B O 1
ATOM 2283 N N . THR B 1 133 ? -10.227 -26.781 -1.685 1 96.62 133 THR B N 1
ATOM 2284 C CA . THR B 1 133 ? -9.336 -27.922 -1.926 1 96.62 133 THR B CA 1
ATOM 2285 C C . THR B 1 133 ? -7.965 -27.438 -2.385 1 96.62 133 THR B C 1
ATOM 2287 O O . THR B 1 133 ? -7.473 -27.859 -3.436 1 96.62 133 THR B O 1
ATOM 2290 N N . LEU B 1 134 ? -7.324 -26.641 -1.565 1 97.88 134 LEU B N 1
ATOM 2291 C CA . LEU B 1 134 ? -6.016 -26.062 -1.858 1 97.88 134 LEU B CA 1
ATOM 2292 C C . LEU B 1 134 ? -4.914 -27.109 -1.654 1 97.88 134 LEU B C 1
ATOM 2294 O O . LEU B 1 134 ? -5.109 -28.094 -0.939 1 97.88 134 LEU B O 1
ATOM 2298 N N . PRO B 1 135 ? -3.789 -26.859 -2.336 1 96.75 135 PRO B N 1
ATOM 2299 C CA . PRO B 1 135 ? -2.68 -27.781 -2.119 1 96.75 135 PRO B CA 1
ATOM 2300 C C . PRO B 1 135 ? -2.242 -27.859 -0.658 1 96.75 135 PRO B C 1
ATOM 2302 O O . PRO B 1 135 ? -2.283 -26.844 0.05 1 96.75 135 PRO B O 1
ATOM 2305 N N . ALA B 1 136 ? -1.782 -28.969 -0.172 1 92.25 136 ALA B N 1
ATOM 2306 C CA . ALA B 1 136 ? -1.458 -29.234 1.229 1 92.25 136 ALA B CA 1
ATOM 2307 C C . ALA B 1 136 ? -0.288 -28.359 1.688 1 92.25 136 ALA B C 1
ATOM 2309 O O . ALA B 1 136 ? -0.21 -27.984 2.859 1 92.25 136 ALA B O 1
ATOM 2310 N N . ASP B 1 137 ? 0.646 -28.016 0.835 1 90.25 137 ASP B N 1
ATOM 2311 C CA . ASP B 1 137 ? 1.856 -27.312 1.258 1 90.25 137 ASP B CA 1
ATOM 2312 C C . ASP B 1 137 ? 1.789 -25.828 0.903 1 90.25 137 ASP B C 1
ATOM 2314 O O . ASP B 1 137 ? 2.816 -25.156 0.859 1 90.25 137 ASP B O 1
ATOM 2318 N N . ILE B 1 138 ? 0.65 -25.375 0.657 1 95.56 138 ILE B N 1
ATOM 2319 C CA . ILE B 1 138 ? 0.472 -23.969 0.322 1 95.56 138 ILE B CA 1
ATOM 2320 C C . ILE B 1 138 ? 0.806 -23.094 1.535 1 95.56 138 ILE B C 1
ATOM 2322 O O . ILE B 1 138 ? 0.533 -23.484 2.674 1 95.56 138 ILE B O 1
ATOM 2326 N N . ASP B 1 139 ? 1.481 -22 1.293 1 93.69 139 ASP B N 1
ATOM 2327 C CA . ASP B 1 139 ? 1.871 -21.062 2.352 1 93.69 139 ASP B CA 1
ATOM 2328 C C . ASP B 1 139 ? 0.645 -20.5 3.062 1 93.69 139 ASP B C 1
ATOM 2330 O O . ASP B 1 139 ? -0.293 -20.031 2.416 1 93.69 139 ASP B O 1
ATOM 2334 N N . PRO B 1 140 ? 0.657 -20.516 4.375 1 95.44 140 PRO B N 1
ATOM 2335 C CA . PRO B 1 140 ? -0.475 -19.984 5.133 1 95.44 140 PRO B CA 1
ATOM 2336 C C . PRO B 1 140 ? -0.819 -18.547 4.734 1 95.44 140 PRO B C 1
ATOM 2338 O O . PRO B 1 140 ? -1.985 -18.141 4.797 1 95.44 140 PRO B O 1
ATOM 2341 N N . VAL B 1 141 ? 0.103 -17.75 4.371 1 96.5 141 VAL B N 1
ATOM 2342 C CA . VAL B 1 141 ? -0.155 -16.391 3.922 1 96.5 141 VAL B CA 1
ATOM 2343 C C . VAL B 1 141 ? -1.045 -16.406 2.682 1 96.5 141 VAL B C 1
ATOM 2345 O O . VAL B 1 141 ? -1.956 -15.586 2.549 1 96.5 141 VAL B O 1
ATOM 2348 N N . VAL B 1 142 ? -0.775 -17.312 1.786 1 97.88 142 VAL B N 1
ATOM 2349 C CA . VAL B 1 142 ? -1.56 -17.438 0.562 1 97.88 142 VAL B CA 1
ATOM 2350 C C . VAL B 1 142 ? -2.98 -17.875 0.901 1 97.88 142 VAL B C 1
ATOM 2352 O O . VAL B 1 142 ? -3.949 -17.375 0.324 1 97.88 142 VAL B O 1
ATOM 2355 N N . VAL B 1 143 ? -3.094 -18.797 1.879 1 98 143 VAL B N 1
ATOM 2356 C CA . VAL B 1 143 ? -4.41 -19.25 2.332 1 98 143 VAL B CA 1
ATOM 2357 C C . VAL B 1 143 ? -5.203 -18.047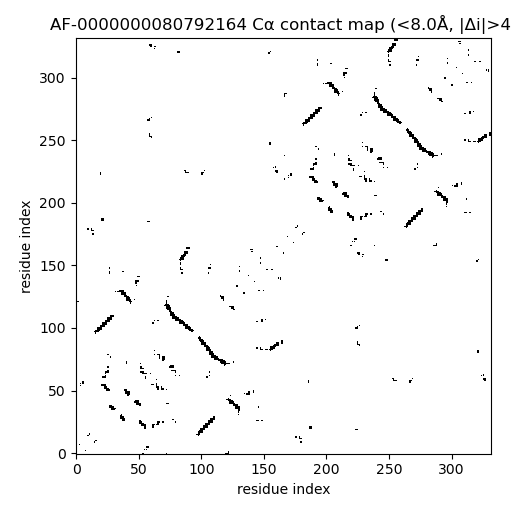 2.859 1 98 143 VAL B C 1
ATOM 2359 O O . VAL B 1 143 ? -6.383 -17.891 2.535 1 98 143 VAL B O 1
ATOM 2362 N N . ARG B 1 144 ? -4.594 -17.234 3.645 1 97.69 144 ARG B N 1
ATOM 2363 C CA . ARG B 1 144 ? -5.23 -16.047 4.191 1 97.69 144 ARG B CA 1
ATOM 2364 C C . ARG B 1 144 ? -5.695 -15.117 3.078 1 97.69 144 ARG B C 1
ATOM 2366 O O . ARG B 1 144 ? -6.824 -14.617 3.107 1 97.69 144 ARG B O 1
ATOM 2373 N N . ARG B 1 145 ? -4.848 -14.852 2.098 1 98.56 145 ARG B N 1
ATOM 2374 C CA . ARG B 1 145 ? -5.195 -14.008 0.961 1 98.56 145 ARG B CA 1
ATOM 2375 C C . ARG B 1 145 ? -6.43 -14.531 0.243 1 98.56 145 ARG B C 1
ATOM 2377 O O . ARG B 1 145 ? -7.355 -13.773 -0.056 1 98.56 145 ARG B O 1
ATOM 2384 N N . ILE B 1 146 ? -6.398 -15.812 -0.009 1 98.81 146 ILE B N 1
ATOM 2385 C CA . ILE B 1 146 ? -7.488 -16.453 -0.738 1 98.81 146 ILE B CA 1
ATOM 2386 C C . ILE B 1 146 ? -8.781 -16.344 0.067 1 98.81 146 ILE B C 1
ATOM 2388 O O . ILE B 1 146 ? -9.828 -15.984 -0.476 1 98.81 146 ILE B O 1
ATOM 2392 N N . ARG B 1 147 ? -8.703 -16.672 1.327 1 98.44 147 ARG B N 1
ATOM 2393 C CA . ARG B 1 147 ? -9.883 -16.609 2.186 1 98.44 147 ARG B CA 1
ATOM 2394 C C . ARG B 1 147 ? -10.516 -15.219 2.15 1 98.44 147 ARG B C 1
ATOM 2396 O O . ARG B 1 147 ? -11.727 -15.086 1.979 1 98.44 147 ARG B O 1
ATOM 2403 N N . VAL B 1 148 ? -9.742 -14.219 2.287 1 98.69 148 VAL B N 1
ATOM 2404 C CA . VAL B 1 148 ? -10.25 -12.852 2.316 1 98.69 148 VAL B CA 1
ATOM 2405 C C . VAL B 1 148 ? -10.844 -12.484 0.955 1 98.69 148 VAL B C 1
ATOM 2407 O O . VAL B 1 148 ? -11.898 -11.859 0.876 1 98.69 148 VAL B O 1
ATOM 2410 N N . ALA B 1 149 ? -10.156 -12.852 -0.1 1 98.81 149 ALA B N 1
ATOM 2411 C CA . ALA B 1 149 ? -10.648 -12.547 -1.442 1 98.81 149 ALA B CA 1
ATOM 2412 C C . ALA B 1 149 ? -11.992 -13.219 -1.697 1 98.81 149 ALA B C 1
ATOM 2414 O O . ALA B 1 149 ? -12.875 -12.633 -2.34 1 98.81 149 ALA B O 1
ATOM 2415 N N . VAL B 1 150 ? -12.094 -14.43 -1.217 1 98.56 150 VAL B N 1
ATOM 2416 C CA . VAL B 1 150 ? -13.336 -15.188 -1.397 1 98.56 150 VAL B CA 1
ATOM 2417 C C . VAL B 1 150 ? -14.445 -14.578 -0.546 1 98.56 150 VAL B C 1
ATOM 2419 O O . VAL B 1 150 ? -15.57 -14.398 -1.016 1 98.56 150 VAL B O 1
ATOM 2422 N N . GLU B 1 151 ? -14.094 -14.273 0.731 1 98.12 151 GLU B N 1
ATOM 2423 C CA . GLU B 1 151 ? -15.062 -13.641 1.622 1 98.12 151 GLU B CA 1
ATOM 2424 C C . GLU B 1 151 ? -15.516 -12.297 1.074 1 98.12 151 GLU B C 1
ATOM 2426 O O . GLU B 1 151 ? -16.656 -11.883 1.297 1 98.12 151 GLU B O 1
ATOM 2431 N N . ASN B 1 152 ? -14.578 -11.594 0.466 1 97.69 152 ASN B N 1
ATOM 2432 C CA . ASN B 1 152 ? -14.852 -10.344 -0.221 1 97.69 152 ASN B CA 1
ATOM 2433 C C . ASN B 1 152 ? -15.523 -9.328 0.706 1 97.69 152 ASN B C 1
ATOM 2435 O O . ASN B 1 152 ? -16.578 -8.781 0.375 1 97.69 152 ASN B O 1
ATOM 2439 N N . PRO B 1 153 ? -14.875 -9.047 1.826 1 96.19 153 PRO B N 1
ATOM 2440 C CA . PRO B 1 153 ? -15.492 -8.102 2.762 1 96.19 153 PRO B CA 1
ATOM 2441 C C . PRO B 1 153 ? -15.633 -6.699 2.176 1 96.19 153 PRO B C 1
ATOM 2443 O O . PRO B 1 153 ? -14.875 -6.324 1.274 1 96.19 153 PRO B O 1
ATOM 2446 N N . ARG B 1 154 ? -16.609 -5.941 2.717 1 91.5 154 ARG B N 1
ATOM 2447 C CA . ARG B 1 154 ? -16.875 -4.578 2.26 1 91.5 154 ARG B CA 1
ATOM 2448 C C . ARG B 1 154 ? -15.648 -3.688 2.482 1 91.5 154 ARG B C 1
ATOM 2450 O O . ARG B 1 154 ? -15.25 -2.943 1.586 1 91.5 154 ARG B O 1
ATOM 2457 N N . GLU B 1 155 ? -15.008 -3.758 3.678 1 95.56 155 GLU B N 1
ATOM 2458 C CA . GLU B 1 155 ? -13.828 -2.967 4.012 1 95.56 155 GLU B CA 1
ATOM 2459 C C . GLU B 1 155 ? -12.547 -3.758 3.764 1 95.56 155 GLU B C 1
ATOM 2461 O O . GLU B 1 155 ? -12.5 -4.961 4.023 1 95.56 155 GLU B O 1
ATOM 2466 N N . VAL B 1 156 ? -11.602 -3.057 3.27 1 98.5 156 VAL B N 1
ATOM 2467 C CA . VAL B 1 156 ? -10.281 -3.682 3.162 1 98.5 156 VAL B CA 1
ATOM 2468 C C . VAL B 1 156 ? -9.844 -4.195 4.531 1 98.5 156 VAL B C 1
ATOM 2470 O O . VAL B 1 156 ? -9.969 -3.492 5.535 1 98.5 156 VAL B O 1
ATOM 2473 N N . VAL B 1 157 ? -9.406 -5.406 4.547 1 98.44 157 VAL B N 1
ATOM 2474 C CA . VAL B 1 157 ? -8.836 -5.945 5.773 1 98.44 157 VAL B CA 1
ATOM 2475 C C . VAL B 1 157 ? -7.441 -5.363 6 1 98.44 157 VAL B C 1
ATOM 2477 O O . VAL B 1 157 ? -6.535 -5.578 5.191 1 98.44 157 VAL B O 1
ATOM 2480 N N . LEU B 1 158 ? -7.32 -4.594 7.008 1 98.56 158 LEU B N 1
ATOM 2481 C CA . LEU B 1 158 ? -6.008 -4.152 7.461 1 98.56 158 LEU B CA 1
ATOM 2482 C C . LEU B 1 158 ? -5.363 -5.191 8.367 1 98.56 158 LEU B C 1
ATOM 2484 O O . LEU B 1 158 ? -5.594 -5.191 9.578 1 98.56 158 LEU B O 1
ATOM 2488 N N . ALA B 1 159 ? -4.52 -6.016 7.84 1 98.06 159 ALA B N 1
ATOM 2489 C CA . ALA B 1 159 ? -4.094 -7.238 8.508 1 98.06 159 ALA B CA 1
ATOM 2490 C C . ALA B 1 159 ? -2.928 -6.973 9.461 1 98.06 159 ALA B C 1
ATOM 2492 O O . ALA B 1 159 ? -2.562 -7.832 10.258 1 98.06 159 ALA B O 1
ATOM 2493 N N . GLY B 1 160 ? -2.404 -5.684 9.438 1 97.56 160 GLY B N 1
ATOM 2494 C CA . GLY B 1 160 ? -1.167 -5.496 10.18 1 97.56 160 GLY B CA 1
ATOM 2495 C C . GLY B 1 160 ? -0.069 -6.453 9.758 1 97.56 160 GLY B C 1
ATOM 2496 O O . GLY B 1 160 ? 0.058 -6.777 8.578 1 97.56 160 GLY B O 1
ATOM 2497 N N . ARG B 1 161 ? 0.838 -6.77 10.672 1 96.5 161 ARG B N 1
ATOM 2498 C CA . ARG B 1 161 ? 1.856 -7.777 10.391 1 96.5 161 ARG B CA 1
ATOM 2499 C C . ARG B 1 161 ? 1.242 -9.172 10.32 1 96.5 161 ARG B C 1
ATOM 2501 O O . ARG B 1 161 ? 0.479 -9.57 11.203 1 96.5 161 ARG B O 1
ATOM 2508 N N . TYR B 1 162 ? 1.538 -9.828 9.203 1 96.12 162 TYR B N 1
ATOM 2509 C CA . TYR B 1 162 ? 1.049 -11.195 9.117 1 96.12 162 TYR B CA 1
ATOM 2510 C C . TYR B 1 162 ? 1.57 -12.039 10.273 1 96.12 162 TYR B C 1
ATOM 2512 O O . TYR B 1 162 ? 2.766 -12.016 10.578 1 96.12 162 TYR B O 1
ATOM 2520 N N . PRO B 1 163 ? 0.732 -12.773 10.891 1 92.31 163 PRO B N 1
ATOM 2521 C CA . PRO B 1 163 ? 1.149 -13.57 12.047 1 92.31 163 PRO B CA 1
ATOM 2522 C C . PRO B 1 163 ? 2.221 -14.602 11.695 1 92.31 163 PRO B C 1
ATOM 2524 O O . PRO B 1 163 ? 2.986 -15.023 12.562 1 92.31 163 PRO B O 1
ATOM 2527 N N . GLU B 1 164 ? 2.326 -14.969 10.391 1 87.88 164 GLU B N 1
ATOM 2528 C CA . GLU B 1 164 ? 3.295 -15.945 9.914 1 87.88 164 GLU B CA 1
ATOM 2529 C C . GLU B 1 164 ? 4.719 -15.414 10.023 1 87.88 164 GLU B C 1
ATOM 2531 O O . GLU B 1 164 ? 5.684 -16.188 9.93 1 87.88 164 GLU B O 1
ATOM 2536 N N . TYR B 1 165 ? 4.781 -14.086 10.234 1 83.5 165 TYR B N 1
ATOM 2537 C CA . TYR B 1 165 ? 6.105 -13.477 10.328 1 83.5 165 TYR B CA 1
ATOM 2538 C C . TYR B 1 165 ? 6.305 -12.828 11.695 1 83.5 165 TYR B C 1
ATOM 2540 O O . TYR B 1 165 ? 7.23 -12.039 11.891 1 83.5 165 TYR B O 1
ATOM 2548 N N . ALA B 1 166 ? 5.344 -12.914 12.625 1 71.69 166 ALA B N 1
ATOM 2549 C CA . ALA B 1 166 ? 5.43 -12.352 13.969 1 71.69 166 ALA B CA 1
ATOM 2550 C C . ALA B 1 166 ? 6.516 -13.039 14.789 1 71.69 166 ALA B C 1
ATOM 2552 O O . ALA B 1 166 ? 6.785 -14.227 14.602 1 71.69 166 ALA B O 1
#

InterPro domains:
  IPR000086 NUDIX hydrolase domain [PF00293] (25-137)
  IPR000086 NUDIX hydrolase domain [PS51462] (19-154)
  IPR015797 NUDIX hydrolase-like domain superfamily [SSF55811] (16-149)